Protein AF-A0A7C6UNA5-F1 (afdb_monomer_lite)

Structure (mmCIF, N/CA/C/O backbone):
data_AF-A0A7C6UNA5-F1
#
_entry.id   AF-A0A7C6UNA5-F1
#
loop_
_atom_site.group_PDB
_atom_site.id
_atom_site.type_symbol
_atom_site.label_atom_id
_atom_site.label_alt_id
_atom_site.label_comp_id
_atom_site.label_asym_id
_atom_site.label_entity_id
_atom_site.label_seq_id
_atom_site.pdbx_PDB_ins_code
_atom_site.Cartn_x
_atom_site.Cartn_y
_atom_site.Cartn_z
_atom_site.occupancy
_atom_site.B_iso_or_equiv
_atom_site.auth_seq_id
_atom_site.auth_comp_id
_atom_site.auth_asym_id
_atom_site.auth_atom_id
_atom_site.pdbx_PDB_model_num
ATOM 1 N N . MET A 1 1 ? -61.180 33.580 -25.308 1.00 38.28 1 MET A N 1
ATOM 2 C CA . MET A 1 1 ? -60.031 32.955 -26.006 1.00 38.28 1 MET A CA 1
ATOM 3 C C . MET A 1 1 ? -59.010 32.585 -24.926 1.00 38.28 1 MET A C 1
ATOM 5 O O . MET A 1 1 ? -58.458 33.493 -24.335 1.00 38.28 1 MET A O 1
ATOM 9 N N . LYS A 1 2 ? -58.977 31.353 -24.377 1.00 34.41 2 LYS A N 1
ATOM 10 C CA . LYS A 1 2 ? -58.060 30.242 -24.761 1.00 34.41 2 LYS A CA 1
ATOM 11 C C . LYS A 1 2 ? -56.730 30.805 -25.317 1.00 34.41 2 LYS A C 1
ATOM 13 O O . LYS A 1 2 ? -56.789 31.462 -26.345 1.00 34.41 2 LYS A O 1
ATOM 18 N N . LYS A 1 3 ? -55.541 30.593 -24.736 1.00 35.62 3 LYS A N 1
ATOM 19 C CA . LYS A 1 3 ? -54.834 29.308 -24.540 1.00 35.62 3 LYS A CA 1
ATOM 20 C C . LYS A 1 3 ? -53.642 29.496 -23.565 1.00 35.62 3 LYS A C 1
ATOM 22 O O . LYS A 1 3 ? -52.971 30.511 -23.641 1.00 35.62 3 LYS A O 1
ATOM 27 N N . ILE A 1 4 ? -53.519 28.642 -22.544 1.00 36.50 4 ILE A N 1
ATOM 28 C CA . ILE A 1 4 ? -52.553 27.522 -22.389 1.00 36.50 4 ILE A CA 1
ATOM 29 C C . ILE A 1 4 ? -51.158 27.968 -21.915 1.00 36.50 4 ILE A C 1
ATOM 31 O O . ILE A 1 4 ? -50.333 28.450 -22.682 1.00 36.50 4 ILE A O 1
ATOM 35 N N . LEU A 1 5 ? -50.925 27.716 -20.625 1.00 33.88 5 LEU A N 1
ATOM 36 C CA . LEU A 1 5 ? -49.641 27.695 -19.934 1.00 33.88 5 LEU A CA 1
ATOM 37 C C . LEU A 1 5 ? -48.856 26.463 -20.426 1.00 33.88 5 LEU A C 1
ATOM 39 O O . LEU A 1 5 ? -49.281 25.333 -20.187 1.00 33.88 5 LEU A O 1
ATOM 43 N N . PHE A 1 6 ? -47.758 26.660 -21.157 1.00 35.25 6 PHE A N 1
ATOM 44 C CA . PHE A 1 6 ? -46.870 25.567 -21.563 1.00 35.25 6 PHE A CA 1
ATOM 45 C C . PHE A 1 6 ? -45.847 25.329 -20.447 1.00 35.25 6 PHE A C 1
ATOM 47 O O . PHE A 1 6 ? -44.911 26.105 -20.269 1.00 35.25 6 PHE A O 1
ATOM 54 N N . GLY A 1 7 ? -46.064 24.269 -19.666 1.00 31.30 7 GLY A N 1
ATOM 55 C CA . GLY A 1 7 ? -45.062 23.726 -18.756 1.00 31.30 7 GLY A CA 1
ATOM 56 C C . GLY A 1 7 ? -43.963 23.029 -19.556 1.00 31.30 7 GLY A C 1
ATOM 57 O O . GLY A 1 7 ? -44.247 22.168 -20.388 1.00 31.30 7 GLY A O 1
ATOM 58 N N . LEU A 1 8 ? -42.711 23.414 -19.314 1.00 31.44 8 LEU A N 1
ATOM 59 C CA . LEU A 1 8 ? -41.542 22.747 -19.871 1.00 31.44 8 LEU A CA 1
ATOM 60 C C . LEU A 1 8 ? -41.250 21.502 -19.017 1.00 31.44 8 LEU A C 1
ATOM 62 O O . LEU A 1 8 ? -40.775 21.604 -17.888 1.00 31.44 8 LEU A O 1
ATOM 66 N N . ILE A 1 9 ? -41.586 20.327 -19.545 1.00 33.88 9 ILE A N 1
ATOM 67 C CA . ILE A 1 9 ? -41.230 19.028 -18.968 1.00 33.88 9 ILE A CA 1
ATOM 68 C C . ILE A 1 9 ? -39.751 18.780 -19.285 1.00 33.88 9 ILE A C 1
ATOM 70 O O . ILE A 1 9 ? -39.404 18.451 -20.417 1.00 33.88 9 ILE A O 1
ATOM 74 N N . ILE A 1 10 ? -38.875 18.937 -18.291 1.00 34.69 10 ILE A N 1
ATOM 75 C CA . ILE A 1 10 ? -37.501 18.425 -18.353 1.00 34.69 10 ILE A CA 1
ATOM 76 C C . ILE A 1 10 ? -37.582 16.923 -18.084 1.00 34.69 10 ILE A C 1
ATOM 78 O O . ILE A 1 10 ? -37.783 16.480 -16.956 1.00 34.69 10 ILE A O 1
ATOM 82 N N . THR A 1 11 ? -37.491 16.135 -19.151 1.00 33.28 11 THR A N 1
ATOM 83 C CA . THR A 1 11 ? -37.366 14.678 -19.086 1.00 33.28 11 THR A CA 1
ATOM 84 C C . THR A 1 11 ? -35.892 14.351 -18.859 1.00 33.28 11 THR A C 1
ATOM 86 O O . THR A 1 11 ? -35.082 14.395 -19.781 1.00 33.28 11 THR A O 1
ATOM 89 N N . THR A 1 12 ? -35.517 14.069 -17.613 1.00 35.91 12 THR A N 1
ATOM 90 C CA . THR A 1 12 ? -34.193 13.539 -17.272 1.00 35.91 12 THR A CA 1
ATOM 91 C C . THR A 1 12 ? -34.123 12.084 -17.723 1.00 35.91 12 THR A C 1
ATOM 93 O O . THR A 1 12 ? -34.753 11.199 -17.146 1.00 35.91 12 THR A O 1
ATOM 96 N N . LEU A 1 13 ? -33.374 11.849 -18.797 1.00 31.64 13 LEU A N 1
ATOM 97 C CA . LEU A 1 13 ? -33.044 10.525 -19.301 1.00 31.64 13 LEU A CA 1
ATOM 98 C C . LEU A 1 13 ? -32.140 9.829 -18.265 1.00 31.64 13 LEU A C 1
ATOM 100 O O . LEU A 1 13 ? -30.961 10.154 -18.136 1.00 31.64 13 LEU A O 1
ATOM 104 N N . LEU A 1 14 ? -32.711 8.908 -17.487 1.00 31.61 14 LEU A N 1
ATOM 105 C CA . LEU A 1 14 ? -31.976 8.019 -16.588 1.00 31.61 14 LEU A CA 1
ATOM 106 C C . LEU A 1 14 ? -31.162 7.037 -17.434 1.00 31.61 14 LEU A C 1
ATOM 108 O O . LEU A 1 14 ? -31.687 6.041 -17.930 1.00 31.61 14 LEU A O 1
ATOM 112 N N . ILE A 1 15 ? -29.872 7.319 -17.606 1.00 37.88 15 ILE A N 1
ATOM 113 C CA . ILE A 1 15 ? -28.923 6.320 -18.091 1.00 37.88 15 ILE A CA 1
ATOM 114 C C . ILE A 1 15 ? -28.694 5.362 -16.923 1.00 37.88 15 ILE A C 1
ATOM 116 O O . ILE A 1 15 ? -27.997 5.679 -15.961 1.00 37.88 15 ILE A O 1
ATOM 120 N N . VAL A 1 16 ? -29.340 4.201 -16.995 1.00 36.56 16 VAL A N 1
ATOM 121 C CA . VAL A 1 16 ? -29.094 3.062 -16.111 1.00 36.56 16 VAL A CA 1
ATOM 122 C C . VAL A 1 16 ? -27.684 2.557 -16.415 1.00 36.56 16 VAL A C 1
ATOM 124 O O . VAL A 1 16 ? -27.473 1.734 -17.302 1.00 36.56 16 VAL A O 1
ATOM 127 N N . GLY A 1 17 ? -26.695 3.107 -15.716 1.00 31.02 17 GLY A N 1
ATOM 128 C CA . GLY A 1 17 ? -25.351 2.554 -15.688 1.00 31.02 17 GLY A CA 1
ATOM 129 C C . GLY A 1 17 ? -25.368 1.284 -14.849 1.00 31.02 17 GLY A C 1
ATOM 130 O O . GLY A 1 17 ? -25.513 1.347 -13.631 1.00 31.02 17 GLY A O 1
ATOM 131 N N . CYS A 1 18 ? -25.244 0.126 -15.496 1.00 35.12 18 CYS A N 1
ATOM 132 C CA . CYS A 1 18 ? -24.923 -1.122 -14.817 1.00 35.12 18 CYS A CA 1
ATOM 133 C C . CYS A 1 18 ? -23.647 -0.928 -13.988 1.00 35.12 18 CYS A C 1
ATOM 135 O O . CYS A 1 18 ? -22.571 -0.737 -14.550 1.00 35.12 18 CYS A O 1
ATOM 137 N N . VAL A 1 19 ? -23.759 -1.012 -12.662 1.00 38.28 19 VAL A N 1
ATOM 138 C CA . VAL A 1 19 ? -22.602 -1.214 -11.785 1.00 38.28 19 VAL A CA 1
ATOM 139 C C . VAL A 1 19 ? -22.047 -2.604 -12.106 1.00 38.28 19 VAL A C 1
ATOM 141 O O . VAL A 1 19 ? -22.785 -3.587 -11.963 1.00 38.28 19 VAL A O 1
ATOM 144 N N . PRO A 1 20 ? -20.792 -2.744 -12.571 1.00 34.53 20 PRO A N 1
ATOM 145 C CA . PRO A 1 20 ? -20.215 -4.058 -12.765 1.00 34.53 20 PRO A CA 1
ATOM 146 C C . PRO A 1 20 ? -20.102 -4.732 -11.402 1.00 34.53 20 PRO A C 1
ATOM 148 O O . PRO A 1 20 ? -19.469 -4.230 -10.474 1.00 34.53 20 PRO A O 1
ATOM 151 N N . LYS A 1 21 ? -20.758 -5.884 -11.309 1.00 35.16 21 LYS A N 1
ATOM 152 C CA . LYS A 1 21 ? -20.601 -6.888 -10.263 1.00 35.16 21 LYS A CA 1
ATOM 153 C C . LYS A 1 21 ? -19.110 -7.056 -9.975 1.00 35.16 21 LYS A C 1
ATOM 155 O O . LYS A 1 21 ? -18.363 -7.280 -10.921 1.00 35.16 21 LYS A O 1
ATOM 160 N N . GLN A 1 22 ? -18.720 -6.937 -8.704 1.00 36.94 22 GLN A N 1
ATOM 161 C CA . GLN A 1 22 ? -17.369 -7.163 -8.184 1.00 36.94 22 GLN A CA 1
ATOM 162 C C . GLN A 1 22 ? -16.748 -8.378 -8.885 1.00 36.94 22 GLN A C 1
ATOM 164 O O . GLN A 1 22 ? -17.067 -9.532 -8.593 1.00 36.94 22 GLN A O 1
ATOM 169 N N . THR A 1 23 ? -15.940 -8.106 -9.904 1.00 29.27 23 THR A N 1
ATOM 170 C CA . THR A 1 23 ? -15.193 -9.126 -10.615 1.00 29.27 23 THR A CA 1
ATOM 171 C C . THR A 1 23 ? -14.044 -9.494 -9.703 1.00 29.27 23 THR A C 1
ATOM 173 O O . THR A 1 23 ? -13.315 -8.605 -9.255 1.00 29.27 23 THR A O 1
ATOM 176 N N . ASN A 1 24 ? -13.872 -10.790 -9.440 1.00 36.66 24 ASN A N 1
ATOM 177 C CA . ASN A 1 24 ? -12.583 -11.323 -9.002 1.00 36.66 24 ASN A CA 1
ATOM 178 C C . ASN A 1 24 ? -11.477 -10.583 -9.773 1.00 36.66 24 ASN A C 1
ATOM 180 O O . ASN A 1 24 ? -11.670 -10.384 -10.982 1.00 36.66 24 ASN A O 1
ATOM 184 N N . PRO A 1 25 ? -10.389 -10.127 -9.114 1.00 42.12 25 PRO A N 1
ATOM 185 C CA . PRO A 1 25 ? -9.339 -9.394 -9.805 1.00 42.12 25 PRO A CA 1
ATOM 186 C C . PRO A 1 25 ? -8.983 -10.179 -11.069 1.00 42.12 25 PRO A C 1
ATOM 188 O O . PRO A 1 25 ? -8.857 -11.409 -10.981 1.00 42.12 25 PRO A O 1
ATOM 191 N N . PRO A 1 26 ? -8.947 -9.521 -12.244 1.00 41.66 26 PRO A N 1
ATOM 192 C CA . PRO A 1 26 ? -8.693 -10.210 -13.496 1.00 41.66 26 PRO A CA 1
ATOM 193 C C . PRO A 1 26 ? -7.469 -11.103 -13.307 1.00 41.66 26 PRO A C 1
ATOM 195 O O . PRO A 1 26 ? -6.525 -10.709 -12.619 1.00 41.66 26 PRO A O 1
ATOM 198 N N . GLN A 1 27 ? -7.503 -12.320 -13.860 1.00 51.00 27 GLN A N 1
ATOM 199 C CA . GLN A 1 27 ? -6.315 -13.167 -13.972 1.00 51.00 27 GLN A CA 1
ATOM 200 C C . GLN A 1 27 ? -5.337 -12.444 -14.902 1.00 51.00 27 GLN A C 1
ATOM 202 O O . GLN A 1 27 ? -5.251 -12.721 -16.096 1.00 51.00 27 GLN A O 1
ATOM 207 N N . ILE A 1 28 ? -4.679 -11.426 -14.358 1.00 55.56 28 ILE A N 1
ATOM 208 C CA . ILE A 1 28 ? -3.608 -10.665 -14.963 1.00 55.56 28 ILE A CA 1
ATOM 209 C C . ILE A 1 28 ? -2.523 -11.711 -15.186 1.00 55.56 28 ILE A C 1
ATOM 211 O O . ILE A 1 28 ? -1.917 -12.195 -14.233 1.00 55.56 28 ILE A O 1
ATOM 215 N N . GLY A 1 29 ? -2.448 -12.180 -16.434 1.00 59.22 29 GLY A N 1
ATOM 216 C CA . GLY A 1 29 ? -1.908 -13.492 -16.774 1.00 59.22 29 GLY A CA 1
ATOM 217 C C . GLY A 1 29 ? -0.538 -13.737 -16.162 1.00 59.22 29 GLY A C 1
ATOM 218 O O . GLY A 1 29 ? 0.327 -12.864 -16.223 1.00 59.22 29 GLY A O 1
ATOM 219 N N . ASP A 1 30 ? -0.343 -14.941 -15.622 1.00 71.75 30 ASP A N 1
ATOM 220 C CA . ASP A 1 30 ? 0.849 -15.363 -14.869 1.00 71.75 30 ASP A CA 1
ATOM 221 C C . ASP A 1 30 ? 2.175 -14.921 -15.521 1.00 71.75 30 ASP A C 1
ATOM 223 O O . ASP A 1 30 ? 3.115 -14.516 -14.842 1.00 71.75 30 ASP A O 1
ATOM 227 N N . LYS A 1 31 ? 2.201 -14.843 -16.857 1.00 85.19 31 LYS A N 1
ATOM 228 C CA . LYS A 1 31 ? 3.332 -14.346 -17.650 1.00 85.19 31 LYS A CA 1
ATOM 229 C C . LYS A 1 31 ? 3.817 -12.937 -17.285 1.00 85.19 31 LYS A C 1
ATOM 231 O O . LYS A 1 31 ? 5.024 -12.734 -17.221 1.00 85.19 31 LYS A O 1
ATOM 236 N N . ILE A 1 32 ? 2.939 -11.945 -17.088 1.00 92.62 32 ILE A N 1
ATOM 237 C CA . ILE A 1 32 ? 3.412 -10.573 -16.794 1.00 92.62 32 ILE A CA 1
ATOM 238 C C . ILE A 1 32 ? 3.848 -10.416 -15.338 1.00 92.62 32 ILE A C 1
ATOM 240 O O . ILE A 1 32 ? 4.726 -9.608 -15.035 1.00 92.62 32 ILE A O 1
ATOM 244 N N . LYS A 1 33 ? 3.293 -11.243 -14.449 1.00 95.31 33 LYS A N 1
ATOM 245 C CA . LYS A 1 33 ? 3.753 -11.354 -13.069 1.00 95.31 33 LYS A CA 1
ATOM 246 C C . LYS A 1 33 ? 5.182 -11.896 -13.013 1.00 95.31 33 LYS A C 1
ATOM 248 O O . LYS A 1 33 ? 6.016 -11.295 -12.339 1.00 95.31 33 LYS A O 1
ATOM 253 N N . ASP A 1 34 ? 5.486 -12.947 -13.771 1.00 95.75 34 ASP A N 1
ATOM 254 C CA . ASP A 1 34 ? 6.845 -13.495 -13.861 1.00 95.75 34 ASP A CA 1
ATOM 255 C C . ASP A 1 34 ? 7.839 -12.465 -14.410 1.00 95.75 34 ASP A C 1
ATOM 257 O O . ASP A 1 34 ? 8.934 -12.303 -13.870 1.00 95.75 34 ASP A O 1
ATOM 261 N N . ILE A 1 35 ? 7.442 -11.712 -15.443 1.00 97.38 35 ILE A N 1
ATOM 262 C CA . ILE A 1 35 ? 8.254 -10.624 -16.005 1.00 97.38 35 ILE A CA 1
ATOM 263 C C . ILE A 1 35 ? 8.570 -9.570 -14.937 1.00 97.38 35 ILE A C 1
ATOM 265 O O . ILE A 1 35 ? 9.726 -9.175 -14.799 1.00 97.38 35 ILE A O 1
ATOM 269 N N . ALA A 1 36 ? 7.568 -9.132 -14.170 1.00 98.19 36 ALA A N 1
ATOM 270 C CA . ALA A 1 36 ? 7.751 -8.130 -13.124 1.00 98.19 36 ALA A CA 1
ATOM 271 C C . ALA A 1 36 ? 8.696 -8.616 -12.012 1.00 98.19 36 ALA A C 1
ATOM 273 O O . ALA A 1 36 ? 9.616 -7.897 -11.623 1.00 98.19 36 ALA A O 1
ATOM 274 N N . VAL A 1 37 ? 8.512 -9.853 -11.536 1.00 98.31 37 VAL A N 1
ATOM 275 C CA . VAL A 1 37 ? 9.374 -10.459 -10.507 1.00 98.31 37 VAL A CA 1
ATOM 276 C C . VAL A 1 37 ? 10.806 -10.613 -11.015 1.00 98.31 37 VAL A C 1
ATOM 278 O O . VAL A 1 37 ? 11.746 -10.268 -10.298 1.00 98.31 37 VAL A O 1
ATOM 281 N N . LYS A 1 38 ? 10.996 -11.076 -12.256 1.00 98.31 38 LYS A N 1
ATOM 282 C CA . LYS A 1 38 ? 12.329 -11.226 -12.854 1.00 98.31 38 LYS A CA 1
ATOM 283 C C . LYS A 1 38 ? 13.023 -9.870 -13.009 1.00 98.31 38 LYS A C 1
ATOM 285 O O . LYS A 1 38 ? 14.196 -9.760 -12.670 1.00 98.31 38 LYS A O 1
ATOM 290 N N . LEU A 1 39 ? 12.297 -8.832 -13.433 1.00 98.62 39 LEU A N 1
ATOM 291 C CA . LEU A 1 39 ? 12.852 -7.484 -13.573 1.00 98.62 39 LEU A CA 1
ATOM 292 C C . LEU A 1 39 ? 13.362 -6.937 -12.237 1.00 98.62 39 LEU A C 1
ATOM 294 O O . LEU A 1 39 ? 14.490 -6.460 -12.159 1.00 98.62 39 LEU A O 1
ATOM 298 N N . VAL A 1 40 ? 12.552 -7.035 -11.180 1.00 98.56 40 VAL A N 1
ATOM 299 C CA . VAL A 1 40 ? 12.959 -6.611 -9.831 1.00 98.56 40 VAL A CA 1
ATOM 300 C C . VAL A 1 40 ? 14.132 -7.448 -9.318 1.00 98.56 40 VAL A C 1
ATOM 302 O O . VAL A 1 40 ? 15.045 -6.905 -8.700 1.00 98.56 40 VAL A O 1
ATOM 305 N N . THR A 1 41 ? 14.145 -8.748 -9.621 1.00 98.56 41 THR A N 1
ATOM 306 C CA . THR A 1 41 ? 15.264 -9.639 -9.284 1.00 98.56 41 THR A CA 1
ATOM 307 C C . THR A 1 41 ? 16.559 -9.171 -9.949 1.00 98.56 41 THR A C 1
ATOM 309 O O . THR A 1 41 ? 17.559 -8.988 -9.258 1.00 98.56 41 THR A O 1
ATOM 312 N N . ASP A 1 42 ? 16.537 -8.901 -11.256 1.00 98.69 42 ASP A N 1
ATOM 313 C CA . ASP A 1 42 ? 17.703 -8.416 -12.002 1.00 98.69 42 ASP A CA 1
ATOM 314 C C . ASP A 1 42 ? 18.198 -7.063 -11.443 1.00 98.69 42 ASP A C 1
ATOM 316 O O . ASP A 1 42 ? 19.392 -6.896 -11.189 1.00 98.69 42 ASP A O 1
ATOM 320 N N . LEU A 1 43 ? 17.293 -6.119 -11.148 1.00 98.44 43 LEU A N 1
ATOM 321 C CA . LEU A 1 43 ? 17.647 -4.848 -10.494 1.00 98.44 43 LEU A CA 1
ATOM 322 C C . LEU A 1 43 ? 18.323 -5.069 -9.130 1.00 98.44 43 LEU A C 1
ATOM 324 O O . LEU A 1 43 ? 19.352 -4.454 -8.846 1.00 98.44 43 LEU A O 1
ATOM 328 N N . SER A 1 44 ? 17.791 -5.984 -8.313 1.00 98.06 44 SER A N 1
ATOM 329 C CA . SER A 1 44 ? 18.344 -6.309 -6.991 1.00 98.06 44 SER A CA 1
ATOM 330 C C . SER A 1 44 ? 19.734 -6.944 -7.034 1.00 98.06 44 SER A C 1
ATOM 332 O O . SER A 1 44 ? 20.517 -6.776 -6.102 1.00 98.06 44 SER A O 1
ATOM 334 N N . GLN A 1 45 ? 20.061 -7.625 -8.133 1.00 98.12 45 GLN A N 1
ATOM 335 C CA . GLN A 1 45 ? 21.362 -8.254 -8.367 1.00 98.12 45 GLN A CA 1
ATOM 336 C C . GLN A 1 45 ? 22.374 -7.291 -9.005 1.00 98.12 45 GLN A C 1
ATOM 338 O O . GLN A 1 45 ? 23.531 -7.650 -9.200 1.00 98.12 45 GLN A O 1
ATOM 343 N N . GLY A 1 46 ? 21.964 -6.055 -9.305 1.00 97.88 46 GLY A N 1
ATOM 344 C CA . GLY A 1 46 ? 22.799 -5.068 -9.983 1.00 97.88 46 GLY A CA 1
ATOM 345 C C . GLY A 1 46 ? 22.902 -5.279 -11.496 1.00 97.88 46 GLY A C 1
ATOM 346 O O . GLY A 1 46 ? 23.711 -4.619 -12.151 1.00 97.88 46 GLY A O 1
ATOM 347 N N . GLU A 1 47 ? 22.059 -6.143 -12.066 1.00 98.50 47 GLU A N 1
ATOM 348 C CA . GLU A 1 47 ? 21.995 -6.475 -13.492 1.00 98.50 47 GLU A CA 1
ATOM 349 C C . GLU A 1 47 ? 21.241 -5.384 -14.279 1.00 98.50 47 GLU A C 1
ATOM 351 O O . GLU A 1 47 ? 20.273 -5.631 -14.999 1.00 98.50 47 GLU A O 1
ATOM 356 N N . PHE A 1 48 ? 21.664 -4.126 -14.134 1.00 98.38 48 PHE A N 1
ATOM 357 C CA . PHE A 1 48 ? 20.966 -2.961 -14.692 1.00 98.38 48 PHE A CA 1
ATOM 358 C C . PHE A 1 48 ? 20.961 -2.939 -16.224 1.00 98.38 48 PHE A C 1
ATOM 360 O O . PHE A 1 48 ? 19.967 -2.545 -16.836 1.00 98.38 48 PHE A O 1
ATOM 367 N N . ALA A 1 49 ? 22.045 -3.397 -16.858 1.00 98.06 49 ALA A N 1
ATOM 368 C CA . ALA A 1 49 ? 22.121 -3.513 -18.312 1.00 98.06 49 ALA A CA 1
ATOM 369 C C . ALA A 1 49 ? 21.122 -4.554 -18.832 1.00 98.06 49 ALA A C 1
ATOM 371 O O . ALA A 1 49 ? 20.439 -4.329 -19.831 1.00 98.06 49 ALA A O 1
ATOM 372 N N . LYS A 1 50 ? 20.990 -5.674 -18.119 1.00 98.12 50 LYS A N 1
ATOM 373 C CA . LYS A 1 50 ? 20.021 -6.725 -18.421 1.00 98.12 50 LYS A CA 1
ATOM 374 C C . LYS A 1 50 ? 18.590 -6.224 -18.245 1.00 98.12 50 LYS A C 1
ATOM 376 O O . LYS A 1 50 ? 17.783 -6.342 -19.165 1.00 98.12 50 LYS A O 1
ATOM 381 N N . ALA A 1 51 ? 18.308 -5.584 -17.108 1.00 98.00 51 ALA A N 1
ATOM 382 C CA . ALA A 1 51 ? 17.025 -4.951 -16.822 1.00 98.00 51 ALA A CA 1
ATOM 383 C C . ALA A 1 51 ? 16.627 -3.955 -17.922 1.00 98.00 51 ALA A C 1
ATOM 385 O O . ALA A 1 51 ? 15.476 -3.935 -18.349 1.00 98.00 51 ALA A O 1
ATOM 386 N N . ALA A 1 52 ? 17.572 -3.168 -18.441 1.00 97.44 52 ALA A N 1
ATOM 387 C CA . ALA A 1 52 ? 17.301 -2.205 -19.504 1.00 97.44 52 ALA A CA 1
ATOM 388 C C . ALA A 1 52 ? 17.059 -2.841 -20.888 1.00 97.44 52 ALA A C 1
ATOM 390 O O . ALA A 1 52 ? 16.248 -2.321 -21.651 1.00 97.44 52 ALA A O 1
ATOM 391 N N . ASN A 1 53 ? 17.739 -3.944 -21.223 1.00 96.56 53 ASN A N 1
ATOM 392 C CA . ASN A 1 53 ? 17.814 -4.432 -22.607 1.00 96.56 53 ASN A CA 1
ATOM 393 C C . ASN A 1 53 ? 17.023 -5.720 -22.891 1.00 96.56 53 ASN A C 1
ATOM 395 O O . ASN A 1 53 ? 16.591 -5.920 -24.024 1.00 96.56 53 ASN A O 1
ATOM 399 N N . GLU A 1 54 ? 16.821 -6.598 -21.905 1.00 96.81 54 GLU A N 1
ATOM 400 C CA . GLU A 1 54 ? 16.180 -7.910 -22.124 1.00 96.81 54 GLU A CA 1
ATOM 401 C C . GLU A 1 54 ? 14.656 -7.900 -21.953 1.00 96.81 54 GLU A C 1
ATOM 403 O O . GLU A 1 54 ? 13.986 -8.912 -22.175 1.00 96.81 54 GLU A O 1
ATOM 408 N N . TYR A 1 55 ? 14.095 -6.764 -21.549 1.00 97.12 55 TYR A N 1
ATOM 409 C CA . TYR A 1 55 ? 12.672 -6.610 -21.278 1.00 97.12 55 TYR A CA 1
ATOM 410 C C . TYR A 1 55 ? 11.979 -5.804 -22.377 1.00 97.12 55 TYR A C 1
ATOM 412 O O . TYR A 1 55 ? 12.568 -4.961 -23.057 1.00 97.12 55 TYR A O 1
ATOM 420 N N . HIS A 1 56 ? 10.689 -6.071 -22.562 1.00 96.56 56 HIS A N 1
ATOM 421 C CA . HIS A 1 56 ? 9.899 -5.441 -23.610 1.00 96.56 56 HIS A CA 1
ATOM 422 C C . HIS A 1 56 ? 9.238 -4.167 -23.083 1.00 96.56 56 HIS A C 1
ATOM 424 O O . HIS A 1 56 ? 8.223 -4.222 -22.396 1.00 96.56 56 HIS A O 1
ATOM 430 N N . TYR A 1 57 ? 9.827 -3.023 -23.424 1.00 97.56 57 TYR A N 1
ATOM 431 C CA . TYR A 1 57 ? 9.335 -1.688 -23.080 1.00 97.56 57 TYR A CA 1
ATOM 432 C C . TYR A 1 57 ? 8.515 -1.063 -24.212 1.00 97.56 57 TYR A C 1
ATOM 434 O O . TYR A 1 57 ? 8.768 -1.340 -25.391 1.00 97.56 57 TYR A O 1
ATOM 442 N N . THR A 1 58 ? 7.587 -0.169 -23.864 1.00 97.69 58 THR A N 1
ATOM 443 C CA . THR A 1 58 ? 6.928 0.710 -24.843 1.00 97.69 58 THR A CA 1
ATOM 444 C C . THR A 1 58 ? 7.946 1.610 -25.551 1.00 97.69 58 THR A C 1
ATOM 446 O O . THR A 1 58 ? 9.053 1.847 -25.057 1.00 97.69 58 THR A O 1
ATOM 449 N N . THR A 1 59 ? 7.582 2.136 -26.723 1.00 97.06 59 THR A N 1
ATOM 450 C CA . THR A 1 59 ? 8.435 3.050 -27.507 1.00 97.06 59 THR A CA 1
ATOM 451 C C . THR A 1 59 ? 8.863 4.268 -26.689 1.00 97.06 59 THR A C 1
ATOM 453 O O . THR A 1 59 ? 9.992 4.736 -26.796 1.00 97.06 59 THR A O 1
ATOM 456 N N . GLU A 1 60 ? 7.968 4.769 -25.849 1.00 94.69 60 GLU A N 1
ATOM 457 C CA . GLU A 1 60 ? 8.145 5.918 -24.974 1.00 94.69 60 GLU A CA 1
ATOM 458 C C . GLU A 1 60 ? 9.162 5.601 -23.882 1.00 94.69 60 GLU A C 1
ATOM 460 O O . GLU A 1 60 ? 10.113 6.357 -23.700 1.00 94.69 60 GLU A O 1
ATOM 465 N N . MET A 1 61 ? 9.026 4.445 -23.228 1.00 94.75 61 MET A N 1
ATOM 466 C CA . MET A 1 61 ? 9.968 4.002 -22.203 1.00 94.75 61 MET A CA 1
ATOM 467 C C . MET A 1 61 ? 11.362 3.744 -22.776 1.00 94.75 61 MET A C 1
ATOM 469 O O . MET A 1 61 ? 12.353 4.105 -22.148 1.00 94.75 61 MET A O 1
ATOM 473 N N . LYS A 1 62 ? 11.475 3.220 -24.003 1.00 96.00 62 LYS A N 1
ATOM 474 C CA . LYS A 1 62 ? 12.776 3.020 -24.670 1.00 96.00 62 LYS A CA 1
ATOM 475 C C . LYS A 1 62 ? 13.556 4.312 -24.927 1.00 96.00 62 LYS A C 1
ATOM 477 O O . LYS A 1 62 ? 14.759 4.246 -25.146 1.00 96.00 62 LYS A O 1
ATOM 482 N N . LYS A 1 63 ? 12.908 5.481 -24.902 1.00 96.19 63 LYS A N 1
ATOM 483 C CA . LYS A 1 63 ? 13.599 6.777 -25.039 1.00 96.19 63 LYS A CA 1
ATOM 484 C C . LYS A 1 63 ? 14.377 7.163 -23.781 1.00 96.19 63 LYS A C 1
ATOM 486 O O . LYS A 1 63 ? 15.260 8.009 -23.866 1.00 96.19 63 LYS A O 1
ATOM 491 N N . VAL A 1 64 ? 14.028 6.583 -22.631 1.00 93.56 64 VAL A N 1
ATOM 492 C CA . VAL A 1 64 ? 14.587 6.947 -21.319 1.00 93.56 64 VAL A CA 1
ATOM 493 C C . VAL A 1 64 ? 15.290 5.782 -20.625 1.00 93.56 64 VAL A C 1
ATOM 495 O O . VAL A 1 64 ? 16.278 5.998 -19.929 1.00 93.56 64 VAL A O 1
ATOM 498 N N . ILE A 1 65 ? 14.819 4.550 -20.830 1.00 94.62 65 ILE A N 1
ATOM 499 C CA 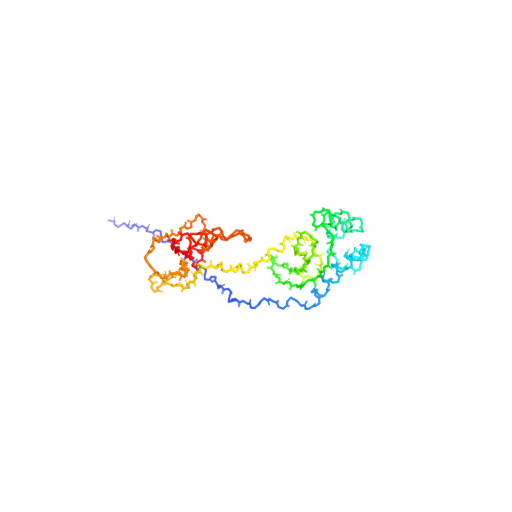. ILE A 1 65 ? 15.386 3.340 -20.233 1.00 94.62 65 ILE A CA 1
ATOM 500 C C . ILE A 1 65 ? 16.758 3.058 -20.844 1.00 94.62 65 ILE A C 1
ATOM 502 O O . ILE A 1 65 ? 16.901 2.847 -22.046 1.00 94.62 65 ILE A O 1
ATOM 506 N N . ASN A 1 66 ? 17.761 3.006 -19.978 1.00 97.69 66 ASN A N 1
ATOM 507 C CA . ASN A 1 66 ? 19.101 2.501 -20.240 1.00 97.69 66 ASN A CA 1
ATOM 508 C C . ASN A 1 66 ? 19.719 2.048 -18.902 1.00 97.69 66 ASN A C 1
ATOM 510 O O . ASN A 1 66 ? 19.102 2.210 -17.845 1.00 97.69 66 ASN A O 1
ATOM 514 N N . GLU A 1 67 ? 20.925 1.475 -18.933 1.00 98.25 67 GLU A N 1
ATOM 515 C CA . GLU A 1 67 ? 21.604 1.007 -17.716 1.00 98.25 67 GLU A CA 1
ATOM 516 C C . GLU A 1 67 ? 21.748 2.122 -16.669 1.00 98.25 67 GLU A C 1
ATOM 518 O O . GLU A 1 67 ? 21.465 1.907 -15.489 1.00 98.25 67 GLU A O 1
ATOM 523 N N . GLN A 1 68 ? 22.154 3.318 -17.103 1.00 97.69 68 GLN A N 1
ATOM 524 C CA . GLN A 1 68 ? 22.355 4.460 -16.218 1.00 97.69 68 GLN A CA 1
ATOM 525 C C . GLN A 1 68 ? 21.046 4.862 -15.534 1.00 97.69 68 GLN A C 1
ATOM 527 O O . GLN A 1 68 ? 21.028 5.058 -14.324 1.00 97.69 68 GLN A O 1
ATOM 532 N N . PHE A 1 69 ? 19.935 4.916 -16.268 1.00 97.25 69 PHE A N 1
ATOM 533 C CA . PHE A 1 69 ? 18.618 5.196 -15.704 1.00 97.25 69 PHE A CA 1
ATOM 534 C C . PHE A 1 69 ? 18.216 4.141 -14.664 1.00 97.25 69 PHE A C 1
ATOM 536 O O . PHE A 1 69 ? 17.844 4.491 -13.543 1.00 97.25 69 PHE A O 1
ATOM 543 N N . MET A 1 70 ? 18.344 2.852 -14.998 1.00 98.06 70 MET A N 1
ATOM 544 C CA . MET A 1 70 ? 18.002 1.756 -14.081 1.00 98.06 70 MET A CA 1
ATOM 545 C C . MET A 1 70 ? 18.821 1.811 -12.788 1.00 98.06 70 MET A C 1
ATOM 547 O O . MET A 1 70 ? 18.290 1.598 -11.698 1.00 98.06 70 MET A O 1
ATOM 551 N N . ARG A 1 71 ? 20.110 2.135 -12.899 1.00 98.19 71 ARG A N 1
ATOM 552 C CA . ARG A 1 71 ? 21.014 2.243 -11.757 1.00 98.19 71 ARG A CA 1
ATOM 553 C C . ARG A 1 71 ? 20.767 3.518 -10.959 1.00 98.19 71 ARG A C 1
ATOM 555 O O . ARG A 1 71 ? 20.465 3.449 -9.776 1.00 98.19 71 ARG A O 1
ATOM 562 N N . GLU A 1 72 ? 20.942 4.673 -11.585 1.00 97.75 72 GLU A N 1
ATOM 563 C CA . GLU A 1 72 ? 21.079 5.966 -10.908 1.00 97.75 72 GLU A CA 1
ATOM 564 C C . GLU A 1 72 ? 19.742 6.637 -10.612 1.00 97.75 72 GLU A C 1
ATOM 566 O O . GLU A 1 72 ? 19.625 7.318 -9.599 1.00 97.75 72 GLU A O 1
ATOM 571 N N . GLN A 1 73 ? 18.745 6.460 -11.481 1.00 95.44 73 GLN A N 1
ATOM 572 C CA . GLN A 1 73 ? 17.452 7.139 -11.353 1.00 95.44 73 GLN A CA 1
ATOM 573 C C . GLN A 1 73 ? 16.396 6.249 -10.697 1.00 95.44 73 GLN A C 1
ATOM 575 O O . GLN A 1 73 ? 15.527 6.753 -9.992 1.00 95.44 73 GLN A O 1
ATOM 580 N N . LEU A 1 74 ? 16.472 4.932 -10.907 1.00 95.62 74 LEU A N 1
ATOM 581 C CA . LEU A 1 74 ? 15.508 3.988 -10.348 1.00 95.62 74 LEU A CA 1
ATOM 582 C C . LEU A 1 74 ? 16.010 3.331 -9.055 1.00 95.62 74 LEU A C 1
ATOM 584 O O . LEU A 1 74 ? 15.331 3.415 -8.038 1.00 95.62 74 LEU A O 1
ATOM 588 N N . TRP A 1 75 ? 17.171 2.668 -9.070 1.00 98.06 75 TRP A N 1
ATOM 589 C CA . TRP A 1 75 ? 17.578 1.805 -7.953 1.00 98.06 75 TRP A CA 1
ATOM 590 C C . TRP A 1 75 ? 18.353 2.521 -6.839 1.00 98.06 75 TRP A C 1
ATOM 592 O O . TRP A 1 75 ? 18.043 2.351 -5.662 1.00 98.06 75 TRP A O 1
ATOM 602 N N . GLN A 1 76 ? 19.347 3.347 -7.178 1.00 97.81 76 GLN A N 1
ATOM 603 C CA . GLN A 1 76 ? 20.181 4.047 -6.192 1.00 97.81 76 GLN A CA 1
ATOM 604 C C . GLN A 1 76 ? 19.382 4.918 -5.206 1.00 97.81 76 GLN A C 1
ATOM 606 O O . GLN A 1 76 ? 19.664 4.829 -4.010 1.00 97.81 76 GLN A O 1
ATOM 611 N N . PRO A 1 77 ? 18.357 5.689 -5.623 1.00 97.56 77 PRO A N 1
ATOM 612 C CA . PRO A 1 77 ? 17.551 6.469 -4.684 1.00 97.56 77 PRO A CA 1
ATOM 613 C C . PRO A 1 77 ? 16.817 5.599 -3.657 1.00 97.56 77 PRO A C 1
ATOM 615 O O . PRO A 1 77 ? 16.683 6.000 -2.498 1.00 97.56 77 PRO A O 1
ATOM 618 N N . LEU A 1 78 ? 16.391 4.390 -4.048 1.00 97.50 78 LEU A N 1
ATOM 619 C CA . LEU A 1 78 ? 15.773 3.431 -3.131 1.00 97.50 78 LEU A CA 1
ATOM 620 C C . LEU A 1 78 ? 16.773 2.954 -2.085 1.00 97.50 78 LEU A C 1
ATOM 622 O O . LEU A 1 78 ? 16.457 2.965 -0.901 1.00 97.50 78 LEU A O 1
ATOM 626 N N . ILE A 1 79 ? 17.990 2.607 -2.507 1.00 97.88 79 ILE A N 1
ATOM 627 C CA . ILE A 1 79 ? 19.041 2.162 -1.588 1.00 97.88 79 ILE A CA 1
ATOM 628 C C . ILE A 1 79 ? 19.464 3.286 -0.634 1.00 97.88 79 ILE A C 1
ATOM 630 O O . ILE A 1 79 ? 19.649 3.049 0.558 1.00 97.88 79 ILE A O 1
ATOM 634 N N . GLN A 1 80 ? 19.576 4.520 -1.132 1.00 97.31 80 GLN A N 1
ATOM 635 C CA . GLN A 1 80 ? 19.930 5.686 -0.317 1.00 97.31 80 GLN A CA 1
ATOM 636 C C . GLN A 1 80 ? 18.853 6.030 0.717 1.00 97.31 80 GLN A C 1
ATOM 638 O O . GLN A 1 80 ? 19.186 6.412 1.836 1.00 97.31 80 GLN A O 1
ATOM 643 N N . THR A 1 81 ? 17.576 5.891 0.352 1.00 94.75 81 THR A N 1
ATOM 644 C CA . THR A 1 81 ? 16.449 6.286 1.212 1.00 94.75 81 THR A CA 1
ATOM 645 C C . THR A 1 81 ? 16.016 5.170 2.159 1.00 94.75 81 THR A C 1
ATOM 647 O O . THR A 1 81 ? 15.710 5.438 3.315 1.00 94.75 81 THR A O 1
ATOM 650 N N . TYR A 1 82 ? 15.971 3.926 1.680 1.00 96.12 82 TYR A N 1
ATOM 651 C CA . TYR A 1 82 ? 15.366 2.794 2.389 1.00 96.12 82 TYR A CA 1
ATOM 652 C C . TYR A 1 82 ? 16.378 1.712 2.791 1.00 96.12 82 TYR A C 1
ATOM 654 O O . TYR A 1 82 ? 16.005 0.725 3.425 1.00 96.12 82 TYR A O 1
ATOM 662 N N . GLY A 1 83 ? 17.662 1.898 2.477 1.00 97.19 83 GLY A N 1
ATOM 663 C CA . GLY A 1 83 ? 18.736 0.962 2.806 1.00 97.19 83 GLY A CA 1
ATOM 664 C C . GLY A 1 83 ? 18.854 -0.207 1.826 1.00 97.19 83 GLY A C 1
ATOM 665 O O . GLY A 1 83 ? 18.293 -0.187 0.736 1.00 97.19 83 GLY A O 1
ATOM 666 N N . ALA A 1 84 ? 19.631 -1.228 2.193 1.00 97.56 84 ALA A N 1
ATOM 667 C CA . ALA A 1 84 ? 19.853 -2.389 1.333 1.00 97.56 84 ALA A CA 1
ATOM 668 C C . ALA A 1 84 ? 18.547 -3.143 1.034 1.00 97.56 84 ALA A C 1
ATOM 670 O O . ALA A 1 84 ? 17.699 -3.301 1.910 1.00 97.56 84 ALA A O 1
ATOM 671 N N . PHE A 1 85 ? 18.412 -3.626 -0.202 1.00 98.25 85 PHE A N 1
ATOM 672 C CA . PHE A 1 85 ? 17.365 -4.573 -0.574 1.00 98.25 85 PHE A CA 1
ATOM 673 C C . PHE A 1 85 ? 17.587 -5.913 0.136 1.00 98.25 85 PHE A C 1
ATOM 675 O O . PHE A 1 85 ? 18.716 -6.403 0.182 1.00 98.25 85 PHE A O 1
ATOM 682 N N . GLU A 1 86 ? 16.514 -6.517 0.643 1.00 98.06 86 GLU A N 1
ATOM 683 C CA . GLU A 1 86 ? 16.567 -7.797 1.352 1.00 98.06 86 GLU A CA 1
ATOM 684 C C . GLU A 1 86 ? 15.892 -8.918 0.559 1.00 98.06 86 GLU A C 1
ATOM 686 O O . GLU A 1 86 ? 16.522 -9.937 0.276 1.00 98.06 86 GLU A O 1
ATOM 691 N N . THR A 1 87 ? 14.608 -8.768 0.210 1.00 97.62 87 THR A N 1
ATOM 692 C CA . THR A 1 87 ? 13.848 -9.852 -0.433 1.00 97.62 87 THR A CA 1
ATOM 693 C C . THR A 1 87 ? 12.573 -9.389 -1.142 1.00 97.62 87 THR A C 1
ATOM 695 O O . THR A 1 87 ? 12.025 -8.329 -0.841 1.00 97.62 87 THR A O 1
ATOM 698 N N . ILE A 1 88 ? 12.066 -10.231 -2.049 1.00 97.69 88 ILE A N 1
ATOM 699 C CA . ILE A 1 88 ? 10.704 -10.159 -2.596 1.00 97.69 88 ILE A CA 1
ATOM 700 C C . ILE A 1 88 ? 9.789 -11.010 -1.707 1.00 97.69 88 ILE A C 1
ATOM 702 O O . ILE A 1 88 ? 10.030 -12.201 -1.523 1.00 97.69 88 ILE A O 1
ATOM 706 N N . THR A 1 89 ? 8.714 -10.425 -1.183 1.00 94.56 89 THR A N 1
ATOM 707 C CA . THR A 1 89 ? 7.761 -11.104 -0.284 1.00 94.56 89 THR A CA 1
ATOM 708 C C . THR A 1 89 ? 6.487 -11.569 -0.989 1.00 94.56 89 THR A C 1
ATOM 710 O O . THR A 1 89 ? 5.742 -12.385 -0.448 1.00 94.56 89 THR A O 1
ATOM 713 N N . GLY A 1 90 ? 6.222 -11.087 -2.204 1.00 92.62 90 GLY A N 1
ATOM 714 C CA . GLY A 1 90 ? 5.057 -11.491 -2.984 1.00 92.62 90 GLY A CA 1
ATOM 715 C C . GLY A 1 90 ? 4.713 -10.516 -4.102 1.00 92.62 90 GLY A C 1
ATOM 716 O O . GLY A 1 90 ? 5.510 -9.663 -4.483 1.00 92.62 90 GLY A O 1
ATOM 717 N N . THR A 1 91 ? 3.499 -10.640 -4.633 1.00 93.81 91 THR A N 1
ATOM 718 C CA . THR A 1 91 ? 2.982 -9.750 -5.681 1.00 93.81 91 THR A CA 1
ATOM 719 C C . THR A 1 91 ? 1.497 -9.493 -5.490 1.00 93.81 91 THR A C 1
ATOM 721 O O . THR A 1 91 ? 0.759 -10.435 -5.188 1.00 93.81 91 THR A O 1
ATOM 724 N N . THR A 1 92 ? 1.036 -8.288 -5.799 1.00 90.12 92 THR A N 1
ATOM 725 C CA . THR A 1 92 ? -0.386 -7.996 -6.026 1.00 90.12 92 THR A CA 1
ATOM 726 C C . THR A 1 92 ? -0.593 -7.475 -7.436 1.00 90.12 92 THR A C 1
ATOM 728 O O . THR A 1 92 ? 0.290 -6.838 -8.005 1.00 90.12 92 THR A O 1
ATOM 731 N N . ALA A 1 93 ? -1.760 -7.758 -8.003 1.00 90.12 93 ALA A N 1
ATOM 732 C CA . ALA A 1 93 ? -2.112 -7.345 -9.349 1.00 90.12 93 ALA A CA 1
ATOM 733 C C . ALA A 1 93 ? -3.343 -6.433 -9.297 1.00 90.12 93 ALA A C 1
ATOM 735 O O . ALA A 1 93 ? -4.297 -6.716 -8.568 1.00 90.12 93 ALA A O 1
ATOM 736 N N . SER A 1 94 ? -3.315 -5.334 -10.041 1.00 87.69 94 SER A N 1
ATOM 737 C CA . SER A 1 94 ? -4.424 -4.387 -10.153 1.00 87.69 94 SER A CA 1
ATOM 738 C C . SER A 1 94 ? -4.537 -3.850 -11.579 1.00 87.69 94 SER A C 1
ATOM 740 O O . SER A 1 94 ? -3.649 -4.052 -12.407 1.00 87.69 94 SER A O 1
ATOM 742 N N . GLN A 1 95 ? -5.653 -3.189 -11.882 1.00 86.75 95 GLN A N 1
ATOM 743 C CA . GLN A 1 95 ? -5.851 -2.487 -13.147 1.00 86.75 95 GLN A CA 1
ATOM 744 C C . GLN A 1 95 ? -6.244 -1.042 -12.882 1.00 86.75 95 GLN A C 1
ATOM 746 O O . GLN A 1 95 ? -7.163 -0.778 -12.108 1.00 86.75 95 GLN A O 1
ATOM 751 N N . THR A 1 96 ? -5.584 -0.119 -13.576 1.00 79.56 96 THR A N 1
ATOM 752 C CA . THR A 1 96 ? -5.844 1.318 -13.461 1.00 79.56 96 THR A CA 1
ATOM 753 C C . THR A 1 96 ? -5.851 1.932 -14.850 1.00 79.56 96 THR A C 1
ATOM 755 O O . THR A 1 96 ? -4.863 1.842 -15.572 1.00 79.56 96 THR A O 1
ATOM 758 N N . GLN A 1 97 ? -6.968 2.560 -15.236 1.00 82.75 97 GLN A N 1
ATOM 759 C CA . GLN A 1 97 ? -7.103 3.298 -16.505 1.00 82.75 97 GLN A CA 1
ATOM 760 C C . GLN A 1 97 ? -6.674 2.495 -17.756 1.00 82.75 97 GLN A C 1
ATOM 762 O O . GLN A 1 97 ? -6.126 3.050 -18.704 1.00 82.75 97 GLN A O 1
ATOM 767 N N . GLY A 1 98 ? -6.919 1.180 -17.766 1.00 84.56 98 GLY A N 1
ATOM 768 C CA . GLY A 1 98 ? -6.582 0.302 -18.893 1.00 84.56 98 GLY A CA 1
ATOM 769 C C . GLY A 1 98 ? -5.138 -0.215 -18.923 1.00 84.56 98 GLY A C 1
ATOM 770 O O . GLY A 1 98 ? -4.784 -0.908 -19.875 1.00 84.56 98 GLY A O 1
ATOM 771 N N . TYR A 1 99 ? -4.334 0.080 -17.899 1.00 92.50 99 TYR A N 1
ATOM 772 C CA . TYR A 1 99 ? -3.036 -0.550 -17.658 1.00 92.50 99 TYR A CA 1
ATOM 773 C C . TYR A 1 99 ? -3.165 -1.674 -16.630 1.00 92.50 99 TYR A C 1
ATOM 775 O O . TYR A 1 99 ? -3.899 -1.533 -15.647 1.00 92.50 99 TYR A O 1
ATOM 783 N N . ASP A 1 100 ? -2.414 -2.755 -16.830 1.00 94.69 100 ASP A N 1
ATOM 784 C CA . ASP A 1 100 ? -2.200 -3.766 -15.794 1.00 94.69 100 ASP A CA 1
ATOM 785 C C . ASP A 1 100 ? -1.020 -3.338 -14.922 1.00 94.69 100 ASP A C 1
ATOM 787 O O . ASP A 1 100 ? 0.024 -2.933 -15.430 1.00 94.69 100 ASP A O 1
ATOM 791 N N . VAL A 1 101 ? -1.154 -3.448 -13.606 1.00 95.38 101 VAL A N 1
ATOM 792 C CA . VAL A 1 101 ? -0.085 -3.121 -12.662 1.00 95.38 101 VAL A CA 1
ATOM 793 C C . VAL A 1 101 ? 0.233 -4.355 -11.839 1.00 95.38 101 VAL A C 1
ATOM 795 O O . VAL A 1 101 ? -0.636 -4.895 -11.153 1.00 95.38 101 VAL A O 1
ATOM 798 N N . ILE A 1 102 ? 1.491 -4.789 -11.891 1.00 96.44 102 ILE A N 1
ATOM 799 C CA . ILE A 1 102 ? 2.030 -5.784 -10.966 1.00 96.44 102 ILE A CA 1
ATOM 800 C C . ILE A 1 102 ? 2.870 -5.057 -9.926 1.00 96.44 102 ILE A C 1
ATOM 802 O O . ILE A 1 102 ? 3.954 -4.559 -10.227 1.00 96.44 102 ILE A O 1
ATOM 806 N N . SER A 1 103 ? 2.377 -5.017 -8.694 1.00 95.69 103 SER A N 1
ATOM 807 C CA . SER A 1 103 ? 3.135 -4.553 -7.536 1.00 95.69 103 SER A CA 1
ATOM 808 C C . SER A 1 103 ? 3.944 -5.719 -6.986 1.00 95.69 103 SER A C 1
ATOM 810 O O . SER A 1 103 ? 3.380 -6.661 -6.425 1.00 95.69 103 SER A O 1
ATOM 812 N N . VAL A 1 104 ? 5.260 -5.675 -7.158 1.00 97.25 104 VAL A N 1
ATOM 813 C CA . VAL A 1 104 ? 6.193 -6.615 -6.537 1.00 97.25 104 VAL A CA 1
ATOM 814 C C . VAL A 1 104 ? 6.472 -6.122 -5.122 1.00 97.25 104 VAL A C 1
ATOM 816 O O . VAL A 1 104 ? 7.037 -5.043 -4.938 1.00 97.25 104 VAL A O 1
ATOM 819 N N . LYS A 1 105 ? 6.046 -6.899 -4.127 1.00 95.94 105 LYS A N 1
ATOM 820 C CA . LYS A 1 105 ? 6.237 -6.587 -2.711 1.00 95.94 105 LYS A CA 1
ATOM 821 C C . LYS A 1 105 ? 7.665 -6.901 -2.310 1.00 95.94 105 LYS A C 1
ATOM 823 O O . LYS A 1 105 ? 8.147 -8.007 -2.559 1.00 95.94 105 LYS A O 1
ATOM 828 N N . THR A 1 106 ? 8.335 -5.943 -1.693 1.00 97.00 106 THR A N 1
ATOM 829 C CA . THR A 1 106 ? 9.760 -6.021 -1.375 1.00 97.00 106 THR A CA 1
ATOM 830 C C . THR A 1 106 ? 10.042 -5.518 0.030 1.00 97.00 106 THR A C 1
ATOM 832 O O . THR A 1 106 ? 9.375 -4.603 0.515 1.00 97.00 106 THR A O 1
ATOM 835 N N . THR A 1 107 ? 11.060 -6.090 0.664 1.00 96.44 107 THR A N 1
ATOM 836 C CA . THR A 1 107 ? 11.623 -5.585 1.917 1.00 96.44 107 THR A CA 1
ATOM 837 C C . THR A 1 107 ? 12.982 -4.956 1.641 1.00 96.44 107 THR A C 1
ATOM 839 O O . THR A 1 107 ? 13.835 -5.559 0.986 1.00 96.44 107 THR A O 1
ATOM 842 N N . PHE A 1 108 ? 13.170 -3.747 2.157 1.00 97.06 108 PHE A N 1
ATOM 843 C CA . PHE A 1 108 ? 14.444 -3.053 2.290 1.00 97.06 108 PHE A CA 1
ATOM 844 C C . PHE A 1 108 ? 14.738 -2.854 3.784 1.00 97.06 108 PHE A C 1
ATOM 846 O O . PHE A 1 108 ? 13.821 -2.874 4.607 1.00 97.06 108 PHE A O 1
ATOM 853 N N . ALA A 1 109 ? 15.999 -2.599 4.133 1.00 95.44 109 ALA A N 1
ATOM 854 C CA . ALA A 1 109 ? 16.456 -2.515 5.523 1.00 95.44 109 ALA A CA 1
ATOM 855 C C . ALA A 1 109 ? 15.681 -1.512 6.408 1.00 95.44 109 ALA A C 1
ATOM 857 O O . ALA A 1 109 ? 15.659 -1.660 7.628 1.00 95.44 109 ALA A O 1
ATOM 858 N N . GLN A 1 110 ? 15.070 -0.476 5.823 1.00 90.44 110 GLN A N 1
ATOM 859 C CA . GLN A 1 110 ? 14.335 0.566 6.554 1.00 90.44 110 GLN A CA 1
ATOM 860 C C . GLN A 1 110 ? 12.839 0.632 6.210 1.00 90.44 110 GLN A C 1
ATOM 862 O O . GLN A 1 110 ? 12.110 1.388 6.852 1.00 90.44 110 GLN A O 1
ATOM 867 N N . ALA A 1 111 ? 12.360 -0.108 5.204 1.00 91.19 111 ALA A N 1
ATOM 868 C CA . ALA A 1 111 ? 10.959 -0.059 4.782 1.00 91.19 111 ALA A CA 1
ATOM 869 C C . ALA A 1 111 ? 10.557 -1.259 3.919 1.00 91.19 111 ALA A C 1
ATOM 871 O O . ALA A 1 111 ? 11.375 -1.855 3.223 1.00 91.19 111 ALA A O 1
ATOM 872 N N . LYS A 1 112 ? 9.255 -1.550 3.877 1.00 93.06 112 LYS A N 1
ATOM 873 C CA . LYS A 1 112 ? 8.672 -2.386 2.824 1.00 93.06 112 LYS A CA 1
ATOM 874 C C . LYS A 1 112 ? 8.191 -1.492 1.686 1.00 93.06 112 LYS A C 1
ATOM 876 O O . LYS A 1 112 ? 7.587 -0.449 1.939 1.00 93.06 112 LYS A O 1
ATOM 881 N N . LEU A 1 113 ? 8.455 -1.881 0.444 1.00 95.19 113 LEU A N 1
ATOM 882 C CA . LEU A 1 113 ? 8.058 -1.147 -0.758 1.00 95.19 113 LEU A CA 1
ATOM 883 C C . LEU A 1 113 ? 7.303 -2.061 -1.723 1.00 95.19 113 LEU A C 1
ATOM 885 O O . LEU A 1 113 ? 7.616 -3.242 -1.862 1.00 95.19 113 LEU A O 1
ATOM 889 N N . ASN A 1 114 ? 6.365 -1.475 -2.453 1.00 95.75 114 ASN A N 1
ATOM 890 C CA . ASN A 1 114 ? 5.765 -2.049 -3.647 1.00 95.75 114 ASN A CA 1
ATOM 891 C C . ASN A 1 114 ? 6.449 -1.432 -4.867 1.00 95.75 114 ASN A C 1
ATOM 893 O O . ASN A 1 114 ? 6.290 -0.237 -5.121 1.00 95.75 114 ASN A O 1
ATOM 897 N N . LEU A 1 115 ? 7.202 -2.234 -5.620 1.00 97.75 115 LEU A N 1
ATOM 898 C CA . LEU A 1 115 ? 7.727 -1.841 -6.927 1.00 97.75 115 LEU A CA 1
ATOM 899 C C . LEU A 1 115 ? 6.676 -2.162 -7.988 1.00 97.75 115 LEU A C 1
ATOM 901 O O . LEU A 1 115 ? 6.386 -3.325 -8.263 1.00 97.75 115 LEU A O 1
ATOM 905 N N . ASN A 1 116 ? 6.074 -1.125 -8.556 1.00 96.94 116 ASN A N 1
ATOM 906 C CA . ASN A 1 116 ? 4.951 -1.236 -9.474 1.00 96.94 116 ASN A CA 1
ATOM 907 C C . ASN A 1 116 ? 5.461 -1.272 -10.915 1.00 96.94 116 ASN A C 1
ATOM 909 O O . ASN A 1 116 ? 5.956 -0.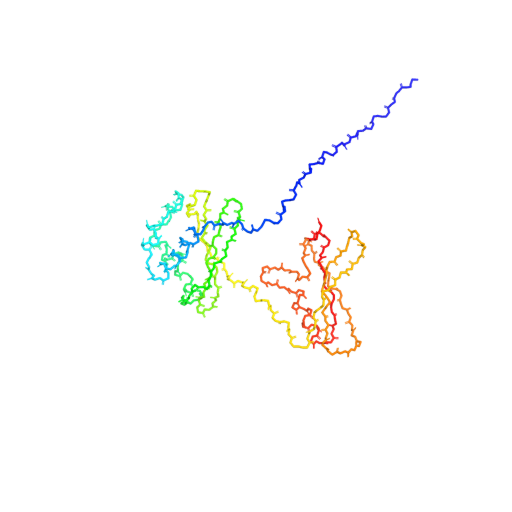268 -11.437 1.00 96.94 116 ASN A O 1
ATOM 913 N N . ILE A 1 117 ? 5.306 -2.426 -11.560 1.00 98.06 117 ILE A N 1
ATOM 914 C CA . ILE A 1 117 ? 5.593 -2.612 -12.980 1.00 98.06 117 ILE A CA 1
ATOM 915 C C . ILE A 1 117 ? 4.280 -2.460 -13.744 1.00 98.06 117 ILE A C 1
ATOM 917 O O . ILE A 1 117 ? 3.337 -3.228 -13.543 1.00 98.06 117 ILE A O 1
ATOM 921 N N . VAL A 1 118 ? 4.213 -1.431 -14.586 1.00 97.12 118 VAL A N 1
ATOM 922 C CA . VAL A 1 118 ? 3.004 -1.040 -15.316 1.00 97.12 118 VAL A CA 1
ATOM 923 C C . VAL A 1 118 ? 3.093 -1.566 -16.740 1.00 97.12 118 VAL A C 1
ATOM 925 O O . VAL A 1 118 ? 4.060 -1.281 -17.444 1.00 97.12 118 VAL A O 1
ATOM 928 N N . PHE A 1 119 ? 2.073 -2.298 -17.172 1.00 97.06 119 PHE A N 1
ATOM 929 C CA . PHE A 1 119 ? 1.970 -2.896 -18.493 1.00 97.06 119 PHE A CA 1
ATOM 930 C C . PHE A 1 119 ? 0.832 -2.264 -19.289 1.00 97.06 119 PHE A C 1
ATOM 932 O O . PHE A 1 119 ? -0.275 -2.081 -18.775 1.00 97.06 119 PHE A O 1
ATOM 939 N N . ASP A 1 120 ? 1.097 -1.945 -20.553 1.00 95.00 120 ASP A N 1
ATOM 940 C CA . ASP A 1 120 ? 0.070 -1.487 -21.486 1.00 95.00 120 ASP A CA 1
ATOM 941 C C . ASP A 1 120 ? -0.836 -2.639 -21.965 1.00 95.00 120 ASP A C 1
ATOM 943 O O . ASP A 1 120 ? -0.707 -3.808 -21.580 1.00 95.00 120 ASP A O 1
ATOM 947 N N . GLN A 1 121 ? -1.765 -2.315 -22.863 1.00 91.62 121 GLN A N 1
ATOM 948 C CA . GLN A 1 121 ? -2.689 -3.289 -23.448 1.00 91.62 121 GLN A CA 1
ATOM 949 C C . GLN A 1 121 ? -1.969 -4.405 -24.231 1.00 91.62 121 GLN A C 1
ATOM 951 O O . GLN A 1 121 ? -2.478 -5.526 -24.290 1.00 91.62 121 GLN A O 1
ATOM 956 N N . ASN A 1 122 ? -0.768 -4.132 -24.754 1.00 93.00 122 ASN A N 1
ATOM 957 C CA . ASN A 1 122 ? 0.082 -5.077 -25.483 1.00 93.00 122 ASN A CA 1
ATOM 958 C C . ASN A 1 122 ? 1.024 -5.877 -24.566 1.00 93.00 122 ASN A C 1
ATOM 960 O O . ASN A 1 122 ? 1.842 -6.652 -25.060 1.00 93.00 122 ASN A O 1
ATOM 964 N N . LYS A 1 123 ? 0.910 -5.712 -23.241 1.00 94.31 123 LYS A N 1
ATOM 965 C CA . LYS A 1 123 ? 1.776 -6.337 -22.227 1.00 94.31 123 LYS A CA 1
ATOM 966 C C . LYS A 1 123 ? 3.241 -5.894 -22.314 1.00 94.31 123 LYS A C 1
ATOM 968 O O . LYS A 1 123 ? 4.131 -6.624 -21.879 1.00 94.31 123 LYS A O 1
ATOM 973 N N . LEU A 1 124 ? 3.489 -4.693 -22.834 1.00 96.19 124 LEU A N 1
ATOM 974 C CA . LEU A 1 124 ? 4.789 -4.027 -22.790 1.00 96.19 124 LEU A CA 1
ATOM 975 C C . LEU A 1 124 ? 4.898 -3.190 -21.516 1.00 96.19 124 LEU A C 1
ATOM 977 O O . LEU A 1 124 ? 3.920 -2.580 -21.088 1.00 96.19 124 LEU A O 1
ATOM 981 N N . ILE A 1 125 ? 6.092 -3.114 -20.930 1.00 97.75 125 ILE A N 1
ATOM 982 C CA . ILE A 1 125 ? 6.351 -2.280 -19.755 1.00 97.75 125 ILE A CA 1
ATOM 983 C C . ILE A 1 125 ? 6.265 -0.809 -20.171 1.00 97.75 125 ILE A C 1
ATOM 985 O O . ILE A 1 125 ? 7.104 -0.301 -20.920 1.00 97.75 125 ILE A O 1
ATOM 989 N N . ALA A 1 126 ? 5.236 -0.137 -19.671 1.00 96.88 126 ALA A N 1
ATOM 990 C CA . ALA A 1 126 ? 4.920 1.262 -19.922 1.00 96.88 126 ALA A CA 1
ATOM 991 C C . ALA A 1 126 ? 5.386 2.191 -18.795 1.00 96.88 126 ALA A C 1
ATOM 993 O O . ALA A 1 126 ? 5.419 3.404 -18.978 1.00 96.88 126 ALA A O 1
ATOM 994 N N . GLY A 1 127 ? 5.755 1.637 -17.638 1.00 96.00 127 GLY A N 1
ATOM 995 C CA . GLY A 1 127 ? 6.253 2.419 -16.517 1.00 96.00 127 GLY A CA 1
ATOM 996 C C . GLY A 1 127 ? 6.782 1.557 -15.381 1.00 96.00 127 GLY A C 1
ATOM 997 O O . GLY A 1 127 ? 6.396 0.398 -15.219 1.00 96.00 127 GLY A O 1
ATOM 998 N N . ILE A 1 128 ? 7.667 2.157 -14.590 1.00 97.00 128 ILE A N 1
ATOM 999 C CA . ILE A 1 128 ? 8.174 1.604 -13.338 1.00 97.00 128 ILE A CA 1
ATOM 1000 C C . ILE A 1 128 ? 8.088 2.721 -12.305 1.00 97.00 128 ILE A C 1
ATOM 1002 O O . ILE A 1 128 ? 8.602 3.816 -12.529 1.00 97.00 128 ILE A O 1
ATOM 1006 N N . ASN A 1 129 ? 7.416 2.463 -11.191 1.00 94.94 129 ASN A N 1
ATOM 1007 C CA . ASN A 1 129 ? 7.406 3.364 -10.045 1.00 94.94 129 ASN A CA 1
ATOM 1008 C C . ASN A 1 129 ? 7.418 2.553 -8.749 1.00 94.94 129 ASN A C 1
ATOM 1010 O O . ASN A 1 129 ? 7.405 1.323 -8.774 1.00 94.94 129 ASN A O 1
ATOM 1014 N N . TYR A 1 130 ? 7.463 3.240 -7.615 1.00 94.88 130 TYR A N 1
ATOM 1015 C CA . TYR A 1 130 ? 7.381 2.600 -6.316 1.00 94.88 130 TYR A CA 1
ATOM 1016 C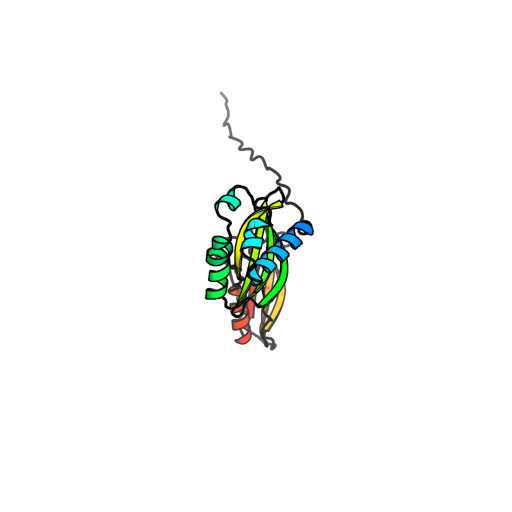 C . TYR A 1 130 ? 6.442 3.363 -5.398 1.00 94.88 130 TYR A C 1
ATOM 1018 O O . TYR A 1 130 ? 6.270 4.577 -5.499 1.00 94.88 130 TYR A O 1
ATOM 1026 N N . THR A 1 131 ? 5.854 2.626 -4.473 1.00 90.88 131 THR A N 1
ATOM 1027 C CA . THR A 1 131 ? 5.072 3.160 -3.363 1.00 90.88 131 THR A CA 1
ATOM 1028 C C . THR A 1 131 ? 5.515 2.445 -2.096 1.00 90.88 131 THR A C 1
ATOM 1030 O O . THR A 1 131 ? 5.824 1.255 -2.182 1.00 90.88 131 THR A O 1
ATOM 1033 N N . PRO A 1 132 ? 5.527 3.092 -0.921 1.00 88.56 132 PRO A N 1
ATOM 1034 C CA . PRO A 1 132 ? 5.659 2.362 0.331 1.00 88.56 132 PRO A CA 1
ATOM 1035 C C . PRO A 1 132 ? 4.645 1.215 0.366 1.00 88.56 132 PRO A C 1
ATOM 1037 O O . PRO A 1 132 ? 3.479 1.414 0.009 1.00 88.56 132 PRO A O 1
ATOM 1040 N N . ASP A 1 133 ? 5.086 0.015 0.747 1.00 82.44 133 ASP A N 1
ATOM 1041 C CA . ASP A 1 133 ? 4.166 -1.065 1.088 1.00 82.44 133 ASP A CA 1
ATOM 1042 C C . ASP A 1 133 ? 3.619 -0.728 2.461 1.00 82.44 133 ASP A C 1
ATOM 1044 O O . ASP A 1 133 ? 4.073 -1.186 3.509 1.00 82.44 133 ASP A O 1
ATOM 1048 N N . LEU A 1 134 ? 2.641 0.167 2.410 1.00 68.25 134 LEU A N 1
ATOM 1049 C CA . LEU A 1 134 ? 1.656 0.350 3.438 1.00 68.25 134 LEU A CA 1
ATOM 1050 C C . LEU A 1 134 ? 0.825 -0.926 3.429 1.00 68.25 134 LEU A C 1
ATOM 1052 O O . LEU A 1 134 ? -0.338 -0.921 3.021 1.00 68.25 134 LEU A O 1
ATOM 1056 N N . GLU A 1 135 ? 1.432 -2.042 3.844 1.00 56.66 135 GLU A N 1
ATOM 1057 C CA . GLU A 1 135 ? 0.649 -3.113 4.406 1.00 56.66 135 GLU A CA 1
ATOM 1058 C C . GLU A 1 135 ? -0.273 -2.390 5.381 1.00 56.66 135 GLU A C 1
ATOM 1060 O O . GLU A 1 135 ? 0.166 -1.747 6.339 1.00 56.66 135 GLU A O 1
ATOM 1065 N N . THR A 1 136 ? -1.575 -2.464 5.126 1.00 51.56 136 THR A N 1
ATOM 1066 C CA . THR A 1 136 ? -2.488 -2.562 6.240 1.00 51.56 136 THR A CA 1
ATOM 1067 C C . THR A 1 136 ? -2.022 -3.814 6.968 1.00 51.56 136 THR A C 1
ATOM 1069 O O . THR A 1 136 ? -2.580 -4.893 6.773 1.00 51.56 136 THR A O 1
ATOM 1072 N N . GLU A 1 137 ? -0.977 -3.699 7.797 1.00 48.56 137 GLU A N 1
ATOM 1073 C CA . GLU A 1 137 ? -0.992 -4.418 9.045 1.00 48.56 137 GLU A CA 1
ATOM 1074 C C . GLU A 1 137 ? -2.407 -4.155 9.527 1.00 48.56 137 GLU A C 1
ATOM 1076 O O . GLU A 1 137 ? -2.817 -3.003 9.725 1.00 48.56 137 GLU A O 1
ATOM 1081 N N . THR A 1 138 ? -3.231 -5.198 9.516 1.00 56.19 138 THR A N 1
ATOM 1082 C CA . THR A 1 138 ? -4.487 -5.182 10.237 1.00 56.19 138 THR A CA 1
ATOM 1083 C C . THR A 1 138 ? -4.044 -4.915 11.655 1.00 56.19 138 THR A C 1
ATOM 1085 O O . THR A 1 138 ? -3.608 -5.841 12.345 1.00 56.19 138 THR A O 1
ATOM 1088 N N . ALA A 1 139 ? -3.959 -3.627 11.995 1.00 68.38 139 ALA A N 1
ATOM 1089 C CA . ALA A 1 139 ? -3.330 -3.197 13.215 1.00 68.38 139 ALA A CA 1
ATOM 1090 C C . ALA A 1 139 ? -4.076 -3.954 14.302 1.00 68.38 139 ALA A C 1
ATOM 1092 O O . ALA A 1 139 ? -5.310 -4.018 14.303 1.00 68.38 139 ALA A O 1
ATOM 1093 N N . LYS A 1 140 ? -3.321 -4.710 15.094 1.00 84.12 140 LYS A N 1
ATOM 1094 C CA . LYS A 1 140 ? -3.945 -5.597 16.063 1.00 84.12 140 LYS A CA 1
ATOM 1095 C C . LYS A 1 140 ? -4.678 -4.702 17.044 1.00 84.12 140 LYS A C 1
ATOM 1097 O O . LYS A 1 140 ? -4.076 -3.760 17.560 1.00 84.12 140 LYS A O 1
ATOM 1102 N N . ILE A 1 141 ? -5.956 -4.996 17.271 1.00 91.50 141 ILE A N 1
ATOM 1103 C CA . ILE A 1 141 ? -6.747 -4.291 18.276 1.00 91.50 141 ILE A CA 1
ATOM 1104 C C . ILE A 1 141 ? -5.938 -4.324 19.586 1.00 91.50 141 ILE A C 1
ATOM 1106 O O . ILE A 1 141 ? -5.525 -5.411 20.009 1.00 91.50 141 ILE A O 1
ATOM 1110 N N . PRO A 1 142 ? -5.627 -3.164 20.190 1.00 93.69 142 PRO A N 1
ATOM 1111 C CA . PRO A 1 142 ? -4.814 -3.125 21.395 1.00 93.69 142 PRO A CA 1
ATOM 1112 C C . PRO A 1 142 ? -5.468 -3.882 22.554 1.00 93.69 142 PRO A C 1
ATOM 1114 O O . PRO A 1 142 ? -6.690 -3.965 22.651 1.00 93.69 142 PRO A O 1
ATOM 1117 N N . SER A 1 143 ? -4.654 -4.376 23.490 1.00 94.75 143 SER A N 1
ATOM 1118 C CA . SER A 1 143 ? -5.164 -4.942 24.748 1.00 94.75 143 SER A CA 1
ATOM 1119 C C . SER A 1 143 ? -6.093 -3.946 25.451 1.00 94.75 143 SER A C 1
ATOM 1121 O O . SER A 1 143 ? -5.807 -2.743 25.482 1.00 94.75 143 SER A O 1
ATOM 1123 N N . GLY A 1 144 ? -7.173 -4.446 26.058 1.00 94.81 144 GLY A N 1
ATOM 1124 C CA . GLY A 1 144 ? -8.153 -3.604 26.743 1.00 94.81 144 GLY A CA 1
ATOM 1125 C C . GLY A 1 144 ? -9.195 -2.956 25.828 1.00 94.81 144 GLY A C 1
ATOM 1126 O O . GLY A 1 144 ? -9.981 -2.145 26.319 1.00 94.81 144 GLY A O 1
ATOM 1127 N N . VAL A 1 145 ? -9.210 -3.286 24.531 1.00 97.69 145 VAL A N 1
ATOM 1128 C CA . VAL A 1 145 ? -10.144 -2.747 23.534 1.00 97.69 145 VAL A CA 1
ATOM 1129 C C . VAL A 1 145 ? -10.931 -3.883 22.885 1.00 97.69 145 VAL A C 1
ATOM 1131 O O . VAL A 1 145 ? -10.361 -4.895 22.487 1.00 97.69 145 VAL A O 1
ATOM 1134 N N . ILE A 1 146 ? -12.242 -3.696 22.746 1.00 97.00 146 ILE A N 1
ATOM 1135 C CA . ILE A 1 146 ? -13.137 -4.597 22.013 1.00 97.00 146 ILE A CA 1
ATOM 1136 C C . ILE A 1 146 ? -13.761 -3.816 20.859 1.00 97.00 146 ILE A C 1
ATOM 1138 O O . ILE A 1 146 ? -14.221 -2.693 21.055 1.00 97.00 146 ILE A O 1
ATOM 1142 N N . GLU A 1 147 ? -13.813 -4.414 19.669 1.00 97.25 147 GLU A N 1
ATOM 1143 C CA . GLU A 1 147 ? -14.579 -3.892 18.535 1.00 97.25 147 GLU A CA 1
ATOM 1144 C C . GLU A 1 147 ? -15.713 -4.843 18.173 1.00 97.25 147 GLU A C 1
ATOM 1146 O O . GLU A 1 147 ? -15.527 -6.055 18.096 1.00 97.25 147 GLU A O 1
ATOM 1151 N N . THR A 1 148 ? -16.902 -4.288 17.957 1.00 97.00 148 THR A N 1
ATOM 1152 C CA . THR A 1 148 ? -18.097 -5.025 17.544 1.00 97.00 148 THR A CA 1
ATOM 1153 C C . THR A 1 148 ? -18.680 -4.381 16.297 1.00 97.00 148 THR A C 1
ATOM 1155 O O . THR A 1 148 ? -18.986 -3.189 16.293 1.00 97.00 148 THR A O 1
ATOM 1158 N N . GLU A 1 149 ? -18.862 -5.175 15.245 1.00 97.62 149 GLU A N 1
ATOM 1159 C CA . GLU A 1 149 ? -19.571 -4.740 14.044 1.00 97.62 149 GLU A CA 1
ATOM 1160 C C . GLU A 1 149 ? -21.060 -4.568 14.337 1.00 97.62 149 GLU A C 1
ATOM 1162 O O . GLU A 1 149 ? -21.706 -5.442 14.920 1.00 97.62 149 GLU A O 1
ATOM 1167 N N . ILE A 1 150 ? -21.614 -3.442 13.905 1.00 97.06 150 ILE A N 1
ATOM 1168 C CA . ILE A 1 150 ? -23.024 -3.114 14.069 1.00 97.06 150 ILE A CA 1
ATOM 1169 C C . ILE A 1 150 ? -23.624 -2.604 12.761 1.00 97.06 150 ILE A C 1
ATOM 1171 O O . ILE A 1 150 ? -22.927 -2.172 11.843 1.00 97.06 150 ILE A O 1
ATOM 1175 N N . LYS A 1 151 ? -24.954 -2.612 12.697 1.00 96.25 151 LYS A N 1
ATOM 1176 C CA . LYS A 1 151 ? -25.736 -1.897 11.689 1.00 96.25 151 LYS A CA 1
ATOM 1177 C C . LYS A 1 151 ? -26.821 -1.101 12.389 1.00 96.25 151 LYS A C 1
ATOM 1179 O O . LYS A 1 151 ? -27.364 -1.552 13.397 1.00 96.25 151 LYS A O 1
ATOM 1184 N N . PHE A 1 152 ? -27.114 0.085 11.878 1.00 94.19 152 PHE A N 1
ATOM 1185 C CA . PHE A 1 152 ? -28.168 0.932 12.423 1.00 94.19 152 PHE A CA 1
ATOM 1186 C C . PHE A 1 152 ? -28.768 1.826 11.339 1.00 94.19 152 PHE A C 1
ATOM 1188 O O . PHE A 1 152 ? -28.150 2.094 10.311 1.00 94.19 152 PHE A O 1
ATOM 1195 N N . GLY A 1 153 ? -29.977 2.323 11.586 1.00 92.50 153 GLY A N 1
ATOM 1196 C CA . GLY A 1 153 ? -30.717 3.162 10.647 1.00 92.50 153 GLY A CA 1
ATOM 1197 C C . GLY A 1 153 ? -32.043 2.531 10.236 1.00 92.50 153 GLY A C 1
ATOM 1198 O O . GLY A 1 153 ? -32.526 1.595 10.867 1.00 92.50 153 GLY A O 1
ATOM 1199 N N . GLN A 1 154 ? -32.661 3.095 9.200 1.00 91.19 154 GLN A N 1
ATOM 1200 C CA . GLN A 1 154 ? -33.869 2.527 8.601 1.00 91.19 154 GLN A CA 1
ATOM 1201 C C . GLN A 1 154 ? -33.493 1.399 7.649 1.00 91.19 154 GLN A C 1
ATOM 1203 O O . GLN A 1 154 ? -32.422 1.455 7.061 1.00 91.19 154 GLN A O 1
ATOM 1208 N N . LYS A 1 155 ? -34.375 0.414 7.465 1.00 89.31 155 LYS A N 1
ATOM 1209 C CA . LYS A 1 155 ? -34.108 -0.800 6.678 1.00 89.31 155 LYS A CA 1
ATOM 1210 C C . LYS A 1 155 ? -33.600 -0.507 5.260 1.00 89.31 155 LYS A C 1
ATOM 1212 O O . LYS A 1 155 ? -32.733 -1.206 4.754 1.00 89.31 155 LYS A O 1
ATOM 1217 N N . GLU A 1 156 ? -34.127 0.534 4.629 1.00 90.69 156 GLU A N 1
ATOM 1218 C CA . GLU A 1 156 ? -33.757 0.967 3.280 1.00 90.69 156 GLU A CA 1
ATOM 1219 C C . GLU A 1 156 ? -32.423 1.732 3.238 1.00 90.69 156 GLU A C 1
ATOM 1221 O O . GLU A 1 156 ? -31.847 1.901 2.169 1.00 90.69 156 GLU A O 1
ATOM 1226 N N . TRP A 1 157 ? -31.940 2.201 4.392 1.00 91.44 157 TRP A N 1
ATOM 1227 C CA . TRP A 1 157 ? -30.794 3.099 4.537 1.00 91.44 157 TRP A CA 1
ATOM 1228 C C . TRP A 1 157 ? -29.918 2.740 5.743 1.00 91.44 157 TRP A C 1
ATOM 1230 O O . TRP A 1 157 ? -29.421 3.640 6.440 1.00 91.44 157 TRP A O 1
ATOM 1240 N N . GLU A 1 158 ? -29.777 1.443 6.026 1.00 96.00 158 GLU A N 1
ATOM 1241 C CA . GLU A 1 158 ? -28.931 0.959 7.112 1.00 96.00 158 GLU A CA 1
ATOM 1242 C C . GLU A 1 158 ? -27.483 1.334 6.817 1.00 96.00 158 GLU A C 1
ATOM 1244 O O . GLU A 1 158 ? -27.021 1.267 5.673 1.00 96.00 158 GLU A O 1
ATOM 1249 N N . LEU A 1 159 ? -26.773 1.743 7.861 1.00 96.62 159 LEU A N 1
ATOM 1250 C CA . LEU A 1 159 ? -25.355 2.041 7.807 1.00 96.62 159 LEU A CA 1
ATOM 1251 C C . LEU A 1 159 ? -24.601 1.014 8.642 1.00 96.62 159 LEU A C 1
ATOM 1253 O O . LEU A 1 159 ? -24.969 0.779 9.799 1.00 96.62 159 LEU A O 1
ATOM 1257 N N . PRO A 1 160 ? -23.562 0.388 8.074 1.00 97.75 160 PRO A N 1
ATOM 1258 C CA . PRO A 1 160 ? -22.657 -0.437 8.843 1.00 97.75 160 PRO A CA 1
ATOM 1259 C C . PRO A 1 160 ? -21.747 0.457 9.694 1.00 97.75 160 PRO A C 1
ATOM 1261 O O . PRO A 1 160 ? -21.450 1.601 9.345 1.00 97.75 160 PRO A O 1
ATOM 1264 N N . GLY A 1 161 ? -21.306 -0.060 10.830 1.00 97.75 161 GLY A N 1
ATOM 1265 C CA . GLY A 1 161 ? -20.393 0.642 11.714 1.00 97.75 161 GLY A CA 1
ATOM 1266 C C . GLY A 1 161 ? -19.714 -0.278 12.707 1.00 97.75 161 GLY A C 1
ATOM 1267 O O . GLY A 1 161 ? -19.965 -1.478 12.746 1.00 97.75 161 GLY A O 1
ATOM 1268 N N . THR A 1 162 ? -18.853 0.312 13.521 1.00 98.38 162 THR A N 1
ATOM 1269 C CA . THR A 1 162 ? -18.052 -0.372 14.527 1.00 98.38 162 THR A CA 1
ATOM 1270 C C . THR A 1 162 ? -18.238 0.341 15.859 1.00 98.38 162 THR A C 1
ATOM 1272 O O . THR A 1 162 ? -18.006 1.548 15.979 1.00 98.38 162 THR A O 1
ATOM 1275 N N . LEU A 1 163 ? -18.672 -0.416 16.862 1.00 97.88 163 LEU A N 1
ATOM 1276 C CA . LEU A 1 163 ? -18.680 0.001 18.255 1.00 97.88 163 LEU A CA 1
ATOM 1277 C C . LEU A 1 163 ? -17.369 -0.454 18.901 1.00 97.88 163 LEU A C 1
ATOM 1279 O O . LEU A 1 163 ? -17.113 -1.652 18.996 1.00 97.88 163 LEU A O 1
ATOM 1283 N N . THR A 1 164 ? -16.558 0.497 19.355 1.00 98.31 164 THR A N 1
ATOM 1284 C CA . THR A 1 164 ? -15.301 0.237 20.063 1.00 98.31 164 THR A CA 1
ATOM 1285 C C . THR A 1 164 ? -15.493 0.542 21.550 1.00 98.31 164 THR A C 1
ATOM 1287 O O . THR A 1 164 ? -15.840 1.672 21.906 1.00 98.31 164 THR A O 1
ATOM 1290 N N . THR A 1 165 ? -15.265 -0.430 22.434 1.00 98.00 165 THR A N 1
ATOM 1291 C CA . THR A 1 165 ? -15.471 -0.294 23.888 1.00 98.00 165 THR A CA 1
ATOM 1292 C C . THR A 1 165 ? -14.224 -0.664 24.692 1.00 98.00 165 THR A C 1
ATOM 1294 O O . THR A 1 165 ? -13.383 -1.429 24.210 1.00 98.00 165 THR A O 1
ATOM 1297 N N . PRO A 1 166 ? -14.102 -0.173 25.940 1.00 97.56 166 PRO A N 1
ATOM 1298 C CA . PRO A 1 166 ? -13.194 -0.774 26.912 1.00 97.56 166 PRO A CA 1
ATOM 1299 C C . PRO A 1 166 ? -13.529 -2.262 27.112 1.00 97.56 166 PRO A C 1
ATOM 1301 O O . PRO A 1 166 ? -14.698 -2.642 27.065 1.00 97.56 166 PRO A O 1
ATOM 1304 N N . GLU A 1 167 ? -12.517 -3.097 27.353 1.00 94.38 167 GLU A N 1
ATOM 1305 C CA . GLU A 1 167 ? -12.698 -4.537 27.618 1.00 94.38 167 GLU A CA 1
ATOM 1306 C C . GLU A 1 167 ? -13.402 -4.811 28.952 1.00 94.38 167 GLU A C 1
ATOM 1308 O O . GLU A 1 167 ? -14.141 -5.781 29.095 1.00 94.38 167 GLU A O 1
ATOM 1313 N N . LYS A 1 168 ? -13.184 -3.94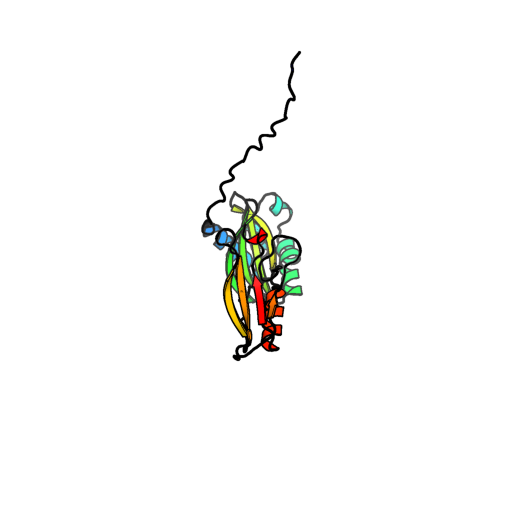5 29.946 1.00 90.44 168 LYS A N 1
ATOM 1314 C CA . LYS A 1 168 ? -13.870 -4.054 31.234 1.00 90.44 168 LYS A CA 1
ATOM 1315 C C . LYS A 1 168 ? -15.346 -3.708 31.056 1.00 90.44 168 LYS A C 1
ATOM 1317 O O . LYS A 1 168 ? -15.676 -2.719 30.409 1.00 90.44 168 LYS A O 1
ATOM 1322 N N . GLU A 1 169 ? -16.218 -4.491 31.680 1.00 86.94 169 GLU A N 1
ATOM 1323 C CA . GLU A 1 169 ? -17.641 -4.174 31.746 1.00 86.94 169 GLU A CA 1
ATOM 1324 C C . GLU A 1 169 ? -17.900 -2.978 32.671 1.00 86.94 169 GLU A C 1
ATOM 1326 O O . GLU A 1 169 ? -17.281 -2.833 33.731 1.00 86.94 169 GLU A O 1
ATOM 1331 N N . GLY A 1 170 ? -18.849 -2.122 32.290 1.00 88.69 170 GLY A N 1
ATOM 1332 C CA . GLY A 1 170 ? -19.213 -0.948 33.073 1.00 88.69 170 GLY A CA 1
ATOM 1333 C C . GLY A 1 170 ? -20.002 0.092 32.284 1.00 88.69 170 GLY A C 1
ATOM 1334 O O . GLY A 1 170 ? -20.399 -0.122 31.139 1.00 88.69 170 GLY A O 1
ATOM 1335 N N . LYS A 1 171 ? -20.246 1.241 32.923 1.00 92.75 171 LYS A N 1
ATOM 1336 C CA . LYS A 1 171 ? -20.825 2.422 32.273 1.00 92.75 171 LYS A CA 1
ATOM 1337 C C . LYS A 1 171 ? -19.702 3.358 31.848 1.00 92.75 171 LYS A C 1
ATOM 1339 O O . LYS A 1 171 ? -18.901 3.768 32.684 1.00 92.75 171 LYS A O 1
ATOM 1344 N N . TYR A 1 172 ? -19.706 3.736 30.577 1.00 93.69 172 TYR A N 1
ATOM 1345 C CA . TYR A 1 172 ? -18.705 4.614 29.981 1.00 93.69 172 TYR A CA 1
ATOM 1346 C C . TYR A 1 172 ? -19.395 5.703 29.157 1.00 93.69 172 TYR A C 1
ATOM 1348 O O . TYR A 1 172 ? -20.476 5.454 28.612 1.00 93.69 172 TYR A O 1
ATOM 1356 N N . PRO A 1 173 ? -18.808 6.908 29.047 1.00 96.94 173 PRO A N 1
ATOM 1357 C CA . PRO A 1 173 ? -19.245 7.868 28.043 1.00 96.94 173 PRO A CA 1
ATOM 1358 C C . PRO A 1 173 ? -19.049 7.279 26.640 1.00 96.94 173 PRO A C 1
ATOM 1360 O O . PRO A 1 173 ? -18.111 6.513 26.404 1.00 96.94 173 PRO A O 1
ATOM 1363 N N . VAL A 1 174 ? -19.928 7.661 25.714 1.00 97.12 174 VAL A N 1
ATOM 1364 C CA . VAL A 1 174 ? -19.877 7.232 24.312 1.00 97.12 174 VAL A CA 1
ATOM 1365 C C . VAL A 1 174 ? -19.714 8.458 23.424 1.00 97.12 174 VAL A C 1
ATOM 1367 O O . VAL A 1 174 ? -20.493 9.405 23.532 1.00 97.12 174 VAL A O 1
ATOM 1370 N N . LEU A 1 175 ? -18.725 8.433 22.533 1.00 98.31 175 LEU A N 1
ATOM 1371 C CA . LEU A 1 175 ? -18.553 9.438 21.486 1.00 98.31 175 LEU A CA 1
ATOM 1372 C C . LEU A 1 175 ? -18.954 8.864 20.129 1.00 98.31 175 LEU A C 1
ATOM 1374 O O . LEU A 1 175 ? -18.566 7.755 19.778 1.00 98.31 175 LEU A O 1
ATOM 1378 N N . VAL A 1 176 ? -19.699 9.633 19.341 1.00 98.12 176 VAL A N 1
ATOM 1379 C CA . VAL A 1 176 ? -19.979 9.294 17.941 1.00 98.12 176 VAL A CA 1
ATOM 1380 C C . VAL A 1 176 ? -19.024 10.100 17.074 1.00 98.12 176 VAL A C 1
ATOM 1382 O O . VAL A 1 176 ? -19.067 11.330 17.100 1.00 98.12 176 VAL A O 1
ATOM 1385 N N . LEU A 1 177 ? -18.159 9.421 16.322 1.00 98.12 177 LEU A N 1
ATOM 1386 C CA . LEU A 1 177 ? -17.242 10.086 15.401 1.00 98.12 177 LEU A CA 1
ATOM 1387 C C . LEU A 1 177 ? -17.967 10.338 14.078 1.00 98.12 177 LEU A C 1
ATOM 1389 O O . LEU A 1 177 ? -18.485 9.415 13.451 1.00 98.12 177 LEU A O 1
ATOM 1393 N N . VAL A 1 178 ? -18.050 11.606 13.681 1.00 97.44 178 VAL A N 1
ATOM 1394 C CA . VAL A 1 178 ? -18.757 12.047 12.474 1.00 97.44 178 VAL A CA 1
ATOM 1395 C C . VAL A 1 178 ? -17.735 12.515 11.449 1.00 97.44 178 VAL A C 1
ATOM 1397 O O . VAL A 1 178 ? -16.879 13.337 11.763 1.00 97.44 178 VAL A O 1
ATOM 1400 N N . HIS A 1 179 ? -17.850 11.984 10.235 1.00 96.75 179 HIS A N 1
ATOM 1401 C CA . HIS A 1 179 ? -16.943 12.250 9.122 1.00 96.75 179 HIS A CA 1
ATOM 1402 C C . HIS A 1 179 ? -16.831 13.722 8.729 1.00 96.75 179 HIS A C 1
ATOM 1404 O O . HIS A 1 179 ? -17.738 14.526 8.962 1.00 96.75 179 HIS A O 1
ATOM 1410 N N . GLY A 1 180 ? -15.763 14.018 7.996 1.00 91.38 180 GLY A N 1
ATOM 1411 C CA . GLY A 1 180 ? -15.586 15.256 7.253 1.00 91.38 180 GLY A CA 1
ATOM 1412 C C . GLY A 1 180 ? -16.362 15.310 5.929 1.00 91.38 180 GLY A C 1
ATOM 1413 O O . GLY A 1 180 ? -17.427 14.706 5.736 1.00 91.38 180 GLY A O 1
ATOM 1414 N N . SER A 1 181 ? -15.837 16.111 5.001 1.00 91.00 181 SER A N 1
ATOM 1415 C CA . SER A 1 181 ? -16.360 16.260 3.643 1.00 91.00 181 SER A CA 1
ATOM 1416 C C . SER A 1 181 ? -15.969 15.077 2.749 1.00 91.00 181 SER A C 1
ATOM 1418 O O . SER A 1 181 ? -14.858 14.567 2.825 1.00 91.00 181 SER A O 1
ATOM 1420 N N . GLY A 1 182 ? -16.875 14.696 1.840 1.00 90.81 182 GLY A N 1
ATOM 1421 C CA . GLY A 1 182 ? -16.653 13.607 0.881 1.00 90.81 182 GLY A CA 1
ATOM 1422 C C . GLY A 1 182 ? -17.286 12.266 1.278 1.00 90.81 182 GLY A C 1
ATOM 1423 O O . GLY A 1 182 ? -18.037 12.202 2.257 1.00 90.81 182 GLY A O 1
ATOM 1424 N N . PRO A 1 183 ? -17.077 11.215 0.466 1.00 91.44 183 PRO A N 1
ATOM 1425 C CA . PRO A 1 183 ? -17.535 9.857 0.740 1.00 91.44 183 PRO A CA 1
ATOM 1426 C C . PRO A 1 183 ? -16.494 9.088 1.571 1.00 91.44 183 PRO A C 1
ATOM 1428 O O . PRO A 1 183 ? -15.680 8.354 1.024 1.00 91.44 183 PRO A O 1
ATOM 1431 N N . ASN A 1 184 ? -16.504 9.284 2.890 1.00 93.69 184 ASN A N 1
ATOM 1432 C CA . ASN A 1 184 ? -15.538 8.680 3.817 1.00 93.69 184 ASN A CA 1
ATOM 1433 C C . ASN A 1 184 ? -16.068 7.379 4.450 1.00 93.69 184 ASN A C 1
ATOM 1435 O O . ASN A 1 184 ? -17.270 7.258 4.712 1.00 93.69 184 ASN A O 1
ATOM 1439 N N . ASP A 1 185 ? -15.161 6.441 4.728 1.00 96.50 185 ASP A N 1
ATOM 1440 C CA . ASP A 1 185 ? -15.431 5.253 5.544 1.00 96.50 185 ASP A CA 1
ATOM 1441 C C . ASP A 1 185 ? -15.354 5.573 7.049 1.00 96.50 185 ASP A C 1
ATOM 1443 O O . ASP A 1 185 ? -14.872 6.635 7.452 1.00 96.50 185 ASP A O 1
ATOM 1447 N N . ARG A 1 186 ? -15.784 4.626 7.893 1.00 97.31 186 ARG A N 1
ATOM 1448 C CA . ARG A 1 186 ? -15.802 4.771 9.362 1.00 97.31 186 ARG A CA 1
ATOM 1449 C C . ARG A 1 186 ? -14.447 5.050 10.019 1.00 97.31 186 ARG A C 1
ATOM 1451 O O . ARG A 1 186 ? -14.393 5.429 11.191 1.00 97.31 186 ARG A O 1
ATOM 1458 N N . ASP A 1 187 ? -13.358 4.799 9.303 1.00 96.75 187 ASP A N 1
ATOM 1459 C CA . ASP A 1 187 ? -11.988 4.954 9.788 1.00 96.75 187 ASP A CA 1
ATOM 1460 C C . ASP A 1 187 ? -11.380 6.313 9.405 1.00 96.75 187 ASP A C 1
ATOM 1462 O O . ASP A 1 187 ? -10.309 6.650 9.921 1.00 96.75 187 ASP A O 1
ATOM 1466 N N . GLU A 1 188 ? -12.054 7.085 8.542 1.00 95.94 188 GLU A N 1
ATOM 1467 C CA . GLU A 1 188 ? -11.486 8.239 7.836 1.00 95.94 188 GLU A CA 1
ATOM 1468 C C . GLU A 1 188 ? -10.171 7.867 7.132 1.00 95.94 188 GLU A C 1
ATOM 1470 O O . GLU A 1 188 ? -9.140 8.520 7.296 1.00 95.94 188 GLU A O 1
ATOM 1475 N N . THR A 1 189 ? -10.190 6.758 6.383 1.00 89.94 189 THR A N 1
ATOM 1476 C CA . THR A 1 189 ? -8.992 6.171 5.774 1.00 89.94 189 THR A CA 1
ATOM 1477 C C . THR A 1 189 ? -8.322 7.133 4.788 1.00 89.94 189 THR A C 1
ATOM 1479 O O . THR A 1 189 ? -8.901 7.520 3.772 1.00 89.94 189 THR A O 1
ATOM 1482 N N . ILE A 1 190 ? -7.049 7.456 5.043 1.00 81.81 190 ILE A N 1
ATOM 1483 C CA . ILE A 1 190 ? -6.189 8.256 4.158 1.00 81.81 190 ILE A CA 1
ATOM 1484 C C . ILE A 1 190 ? -4.867 7.514 3.956 1.00 81.81 190 ILE A C 1
ATOM 1486 O O . ILE A 1 190 ? -3.959 7.567 4.793 1.00 81.81 190 ILE A O 1
ATOM 1490 N N . GLY A 1 191 ? -4.744 6.815 2.825 1.00 76.31 191 GLY A N 1
ATOM 1491 C CA . GLY A 1 191 ? -3.615 5.917 2.583 1.00 76.31 191 GLY A CA 1
ATOM 1492 C C . GLY A 1 191 ? -3.560 4.827 3.659 1.00 76.31 191 GLY A C 1
ATOM 1493 O O . GLY A 1 191 ? -4.526 4.093 3.837 1.00 76.31 191 GLY A O 1
ATOM 1494 N N . ALA A 1 192 ? -2.451 4.747 4.401 1.00 73.81 192 ALA A N 1
ATOM 1495 C CA . ALA A 1 192 ? -2.307 3.830 5.540 1.00 73.81 192 ALA A CA 1
ATOM 1496 C C . ALA A 1 192 ? -3.025 4.289 6.813 1.00 73.81 192 ALA A C 1
ATOM 1498 O O . ALA A 1 192 ? -3.209 3.499 7.739 1.00 73.81 192 ALA A O 1
ATOM 1499 N N . ASN A 1 193 ? -3.347 5.579 6.905 1.00 83.44 193 ASN A N 1
ATOM 1500 C CA . ASN A 1 193 ? -3.793 6.180 8.152 1.00 83.44 193 ASN A CA 1
ATOM 1501 C C . ASN A 1 193 ? -5.280 5.925 8.351 1.00 83.44 193 ASN A C 1
ATOM 1503 O O . ASN A 1 193 ? -6.067 6.079 7.418 1.00 83.44 193 ASN A O 1
ATOM 1507 N N . LYS A 1 194 ? -5.654 5.579 9.583 1.00 93.62 194 LYS A N 1
ATOM 1508 C CA . LYS A 1 194 ? -7.040 5.335 9.995 1.00 93.62 194 LYS A CA 1
ATOM 1509 C C . LYS A 1 194 ? -7.335 6.151 11.258 1.00 93.62 194 LYS A C 1
ATOM 1511 O O . LYS A 1 194 ? -7.549 5.580 12.327 1.00 93.62 194 LYS A O 1
ATOM 1516 N N . PRO A 1 195 ? -7.300 7.495 11.170 1.00 95.44 195 PRO A N 1
ATOM 1517 C CA . PRO A 1 195 ? -7.313 8.387 12.326 1.00 95.44 195 PRO A CA 1
ATOM 1518 C C . PRO A 1 195 ? -8.511 8.165 13.253 1.00 95.44 195 PRO A C 1
ATOM 1520 O O . PRO A 1 195 ? -8.346 8.225 14.470 1.00 95.44 195 PRO A O 1
ATOM 1523 N N . PHE A 1 196 ? -9.705 7.864 12.728 1.00 97.94 196 PHE A N 1
ATOM 1524 C CA . PHE A 1 196 ? -10.860 7.596 13.594 1.00 97.94 196 PHE A CA 1
ATOM 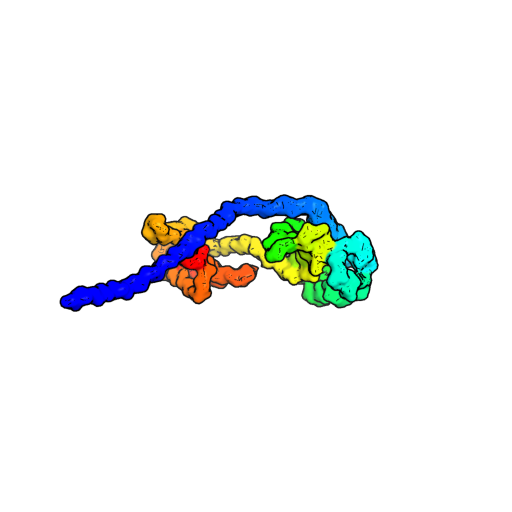1525 C C . PHE A 1 196 ? -10.723 6.273 14.346 1.00 97.94 196 PHE A C 1
ATOM 1527 O O . PHE A 1 196 ? -11.103 6.202 15.514 1.00 97.94 196 PHE A O 1
ATOM 1534 N N . ARG A 1 197 ? -10.147 5.243 13.721 1.00 97.12 197 ARG A N 1
ATOM 1535 C CA . ARG A 1 197 ? -9.841 3.968 14.384 1.00 97.12 197 ARG A CA 1
ATOM 1536 C C . ARG A 1 197 ? -8.808 4.149 15.484 1.00 97.12 197 ARG A C 1
ATOM 1538 O O . ARG A 1 197 ? -9.010 3.692 16.604 1.00 97.12 197 ARG A O 1
ATOM 1545 N N . ASP A 1 198 ? -7.733 4.857 15.172 1.00 96.19 1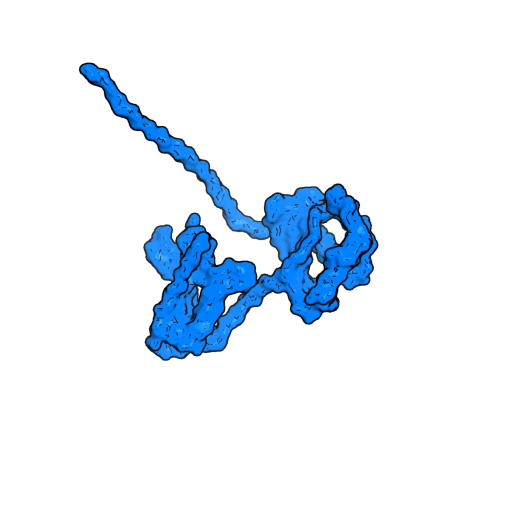98 ASP A N 1
ATOM 1546 C CA . ASP A 1 198 ? -6.628 5.051 16.103 1.00 96.19 198 ASP A CA 1
ATOM 1547 C C . ASP A 1 198 ? -7.088 5.885 17.320 1.00 96.19 198 ASP A C 1
ATOM 1549 O O . ASP A 1 198 ? -6.764 5.559 18.467 1.00 96.19 198 ASP A O 1
ATOM 1553 N N . LEU A 1 199 ? -7.947 6.893 17.099 1.00 98.12 199 LEU A N 1
ATOM 1554 C CA . LEU A 1 199 ? -8.633 7.626 18.169 1.00 98.12 199 LEU A CA 1
ATOM 1555 C C . LEU A 1 199 ? -9.562 6.724 18.988 1.00 98.12 199 LEU A C 1
ATOM 1557 O O . LEU A 1 199 ? -9.521 6.774 20.217 1.00 98.12 199 LEU A O 1
ATOM 1561 N N . ALA A 1 200 ? -10.386 5.903 18.336 1.00 98.25 200 ALA A N 1
ATOM 1562 C CA . ALA A 1 200 ? -11.305 4.988 19.008 1.00 98.25 200 ALA A CA 1
ATOM 1563 C C . ALA A 1 200 ? -10.584 4.020 19.948 1.00 98.25 200 ALA A C 1
ATOM 1565 O O . ALA A 1 200 ? -11.009 3.839 21.090 1.00 98.25 200 ALA A O 1
ATOM 1566 N N . TRP A 1 201 ? -9.465 3.448 19.506 1.00 97.88 201 TRP A N 1
ATOM 1567 C CA . TRP A 1 201 ? -8.655 2.559 20.333 1.00 97.88 201 TRP A CA 1
ATOM 1568 C C . TRP A 1 201 ? -8.039 3.286 21.527 1.00 97.88 201 TRP A C 1
ATOM 1570 O O . TRP A 1 201 ? -8.165 2.819 22.660 1.00 97.88 201 TRP A O 1
ATOM 1580 N N . GLY A 1 202 ? -7.439 4.460 21.307 1.00 97.62 202 GLY A N 1
ATOM 1581 C CA . GLY A 1 202 ? -6.867 5.260 22.392 1.00 97.62 202 GLY A CA 1
ATOM 1582 C C . GLY A 1 202 ? -7.912 5.727 23.414 1.00 97.62 202 GLY A C 1
ATOM 1583 O O . GLY A 1 202 ? -7.630 5.787 24.613 1.00 97.62 202 GLY A O 1
ATOM 1584 N N . LEU A 1 203 ? -9.132 6.026 22.961 1.00 98.25 203 LEU A N 1
ATOM 1585 C CA . LEU A 1 203 ? -10.266 6.393 23.811 1.00 98.25 203 LEU A CA 1
ATOM 1586 C C . LEU A 1 203 ? -10.779 5.199 24.624 1.00 98.25 203 LEU A C 1
ATOM 1588 O O . LEU A 1 203 ? -10.982 5.337 25.832 1.00 98.25 203 LEU A O 1
ATOM 1592 N N . ALA A 1 204 ? -10.896 4.019 24.014 1.00 98.06 204 ALA A N 1
ATOM 1593 C CA . ALA A 1 204 ? -11.311 2.799 24.705 1.00 98.06 204 ALA A CA 1
ATOM 1594 C C . ALA A 1 204 ? -10.326 2.404 25.815 1.00 98.06 204 ALA A C 1
ATOM 1596 O O . ALA A 1 204 ? -10.746 2.135 26.942 1.00 98.06 204 ALA A O 1
ATOM 1597 N N . GLN A 1 205 ? -9.017 2.501 25.562 1.00 96.94 205 GLN A N 1
ATOM 1598 C CA . GLN A 1 205 ? -7.990 2.299 26.595 1.00 96.94 205 GLN A CA 1
ATOM 1599 C C . GLN A 1 205 ? -8.084 3.308 27.754 1.00 96.94 205 GLN A C 1
ATOM 1601 O O . GLN A 1 205 ? -7.603 3.039 28.855 1.00 96.94 205 GLN A O 1
ATOM 1606 N N . LYS A 1 206 ? -8.723 4.463 27.531 1.00 96.56 206 LYS A N 1
ATOM 1607 C CA . LYS A 1 206 ? -8.980 5.509 28.534 1.00 96.56 206 LYS A CA 1
ATOM 1608 C C . LYS A 1 206 ? -10.398 5.456 29.119 1.00 96.56 206 LYS A C 1
ATOM 1610 O O . LYS A 1 206 ? -10.787 6.377 29.833 1.00 96.56 206 LYS A O 1
ATOM 1615 N N . GLY A 1 207 ? -11.166 4.396 28.857 1.00 96.75 207 GLY A N 1
ATOM 1616 C CA . GLY A 1 207 ? -12.503 4.216 29.428 1.00 96.75 207 GLY A CA 1
ATOM 1617 C C . GLY A 1 207 ? -13.613 4.988 28.706 1.00 96.75 207 GLY A C 1
ATOM 1618 O O . GLY A 1 207 ? -14.634 5.284 29.321 1.00 96.75 207 GLY A O 1
ATOM 1619 N N . VAL A 1 208 ? -13.423 5.333 27.430 1.00 98.12 208 VAL A N 1
ATOM 1620 C CA . VAL A 1 208 ? -14.417 6.019 26.590 1.00 98.12 208 VAL A CA 1
ATOM 1621 C C . VAL A 1 208 ? -14.776 5.123 25.409 1.00 98.12 208 VAL A C 1
ATOM 1623 O O . VAL A 1 208 ? -13.905 4.736 24.635 1.00 98.12 208 VAL A O 1
ATOM 1626 N N . ALA A 1 209 ? -16.056 4.797 25.251 1.00 98.00 209 ALA A N 1
ATOM 1627 C CA . ALA A 1 209 ? -16.523 4.043 24.095 1.00 98.00 209 ALA A CA 1
ATOM 1628 C C . ALA A 1 209 ? -16.708 4.966 22.884 1.00 98.00 209 ALA A C 1
ATOM 1630 O O . ALA A 1 209 ? -16.995 6.158 23.026 1.00 98.00 209 ALA A O 1
ATOM 1631 N N . THR A 1 210 ? -16.579 4.415 21.682 1.00 98.44 210 THR A N 1
ATOM 1632 C CA . THR A 1 210 ? -16.795 5.168 20.446 1.00 98.44 210 THR A CA 1
ATOM 1633 C C . THR A 1 210 ? -17.653 4.398 19.457 1.00 98.44 210 THR A C 1
ATOM 1635 O O . THR A 1 210 ? -17.535 3.182 19.329 1.00 98.44 210 THR A O 1
ATOM 1638 N N . LEU A 1 211 ? -18.520 5.119 18.751 1.00 98.31 211 LEU A N 1
ATOM 1639 C CA . LEU A 1 211 ? -19.235 4.625 17.585 1.00 98.31 211 LEU A CA 1
ATOM 1640 C C . LEU A 1 211 ? -18.656 5.280 16.334 1.00 98.31 211 LEU A C 1
ATOM 1642 O O . LEU A 1 211 ? -18.648 6.507 16.207 1.00 98.31 211 LEU A O 1
ATOM 1646 N N . ARG A 1 212 ? -18.228 4.436 15.402 1.00 98.50 212 ARG A N 1
ATOM 1647 C CA . ARG A 1 212 ? -17.764 4.794 14.063 1.00 98.50 212 ARG A CA 1
ATOM 1648 C C . ARG A 1 212 ? -18.682 4.116 13.052 1.00 98.50 212 ARG A C 1
ATOM 1650 O O . ARG A 1 212 ? -19.190 3.037 13.330 1.00 98.50 212 ARG A O 1
ATOM 1657 N N . TYR A 1 213 ? -18.958 4.728 11.910 1.00 98.31 213 TYR A N 1
ATOM 1658 C CA . TYR A 1 213 ? -19.912 4.182 10.934 1.00 98.31 213 TYR A CA 1
ATOM 1659 C C . TYR A 1 213 ? -19.528 4.576 9.525 1.00 98.31 213 TYR A C 1
ATOM 1661 O O . TYR A 1 213 ? -18.851 5.569 9.383 1.00 98.31 213 TYR A O 1
ATOM 1669 N N . ASP A 1 214 ? -19.923 3.841 8.493 1.00 97.75 214 ASP A N 1
ATOM 1670 C CA . ASP A 1 214 ? -19.640 4.266 7.123 1.00 97.75 214 ASP A CA 1
ATOM 1671 C C . ASP A 1 214 ? -20.639 5.349 6.704 1.00 97.75 214 ASP A C 1
ATOM 1673 O O . ASP A 1 214 ? -21.846 5.253 6.961 1.00 97.75 214 ASP A O 1
ATOM 1677 N N . LYS A 1 215 ? -20.160 6.419 6.067 1.00 96.50 215 LYS A N 1
ATOM 1678 C CA . LYS A 1 215 ? -21.027 7.525 5.649 1.00 96.50 215 LYS A CA 1
ATOM 1679 C C . LYS A 1 215 ? -22.012 7.073 4.569 1.00 96.50 215 LYS A C 1
ATOM 1681 O O . LYS A 1 215 ? -21.666 6.288 3.695 1.00 96.50 215 LYS A O 1
ATOM 1686 N N . ARG A 1 216 ? -23.222 7.654 4.537 1.00 94.62 216 ARG A N 1
ATOM 1687 C CA . ARG A 1 216 ? -24.231 7.350 3.495 1.00 94.62 216 ARG A CA 1
ATOM 1688 C C . ARG A 1 216 ? -23.664 7.439 2.078 1.00 94.62 216 ARG A C 1
ATOM 1690 O O . ARG A 1 216 ? -23.884 6.524 1.312 1.00 94.62 216 ARG A O 1
ATOM 1697 N N . THR A 1 217 ? -22.904 8.490 1.776 1.00 92.94 217 THR A N 1
ATOM 1698 C CA . THR A 1 217 ? -22.285 8.716 0.456 1.00 92.94 217 THR A CA 1
ATOM 1699 C C . THR A 1 217 ? -21.091 7.806 0.157 1.00 92.94 217 THR A C 1
ATOM 1701 O O . THR A 1 217 ? -20.568 7.845 -0.947 1.00 92.94 217 THR A O 1
ATOM 1704 N N . PHE A 1 218 ? -20.592 7.066 1.150 1.00 91.44 218 PHE A N 1
ATOM 1705 C CA . PHE A 1 218 ? -19.613 5.998 0.947 1.00 91.44 218 PHE A CA 1
ATOM 1706 C C . PHE A 1 218 ? -20.308 4.657 0.667 1.00 91.44 218 PHE A C 1
ATOM 1708 O O . PHE A 1 218 ? -19.791 3.846 -0.092 1.00 91.44 218 PHE A O 1
ATOM 1715 N N . VAL A 1 219 ? -21.488 4.436 1.259 1.00 91.75 219 VAL A N 1
ATOM 1716 C CA . VAL A 1 219 ? -22.268 3.194 1.124 1.00 91.75 219 VAL A CA 1
ATOM 1717 C C . VAL A 1 219 ? -23.171 3.176 -0.121 1.00 91.75 219 VAL A C 1
ATOM 1719 O O . VAL A 1 219 ? -23.302 2.122 -0.742 1.00 91.75 219 VAL A O 1
ATOM 1722 N N . TYR A 1 220 ? -23.799 4.306 -0.467 1.00 90.69 220 TYR A N 1
ATOM 1723 C CA . TYR A 1 220 ? -24.796 4.471 -1.539 1.00 90.69 220 TYR A CA 1
ATOM 1724 C C . TYR A 1 220 ? -24.369 5.558 -2.527 1.00 90.69 220 TYR A C 1
ATOM 1726 O O . TYR A 1 220 ? -24.619 5.364 -3.738 1.00 90.69 220 TYR A O 1
#

Radius of gyration: 25.26 Å; chains: 1; bounding box: 83×48×61 Å

Foldseek 3Di:
DDDDDDDDDPDDDPPPDPDPDPDDAPCPDPVLLVVVVVLVVCLLVLVLQCSQPVAFADPVVVVPGHSCCSNPVNRVVCCVPQNRWDDFPAWDWHDDPQKIWIFGWTDHPRFIKTWIQIAHPVRHGHDTDMDTPLPPPVPPQDPQKDKDWDWDDDPVQIWIKIKIAGPDDDDAAEEEDDDDDDQAAQQSDDPSHRNNSVVQSVCRVVRYMYITTGDSRNVD

Secondary structure (DSSP, 8-state):
-----------------------------HHHHHHHHHHHHHHHTT-HHHHHHSS-B-TTGGGT-SHHIIIIIIIHHHHHHH-SEEEEEEEEEEEETTEEEEEEEEEETTEEEEEEEEE-TTS-EEEEEEEE------PPPPTTEEEEEEEES-GGG-EEEEEEEESS-S---EEE----SSS--TT--BTTB-HHHHHHHHHHHTT-EEEEE--HHHH-

pLDDT: mean 86.24, std 20.65, range [29.27, 98.69]

Sequence (220 aa):
MKKILFGLIITTLLIVGCVPKQTNPPQIGDKIKDIAVKLVTDLSQGEFAKAANEYHYTTEMKKVINEQFMREQLWQPLIQTYGAFETITGTTASQTQGYDVISVKTTFAQAKLNLNIVFDQNKLIAGINYTPDLETETAKIPSGVIETEIKFGQKEWELPGTLTTPEKEGKYPVLVLVHGSGPNDRDETIGANKPFRDLAWGLAQKGVATLRYDKRTFVY